Protein AF-A0A932Q2F0-F1 (afdb_monomer)

Secondary structure (DSSP, 8-state):
-GGGGGGGGGGGGSGGG--TT--TTTTS-HHHHHHHHHHHHHHHHHHHHHTT--HHHHHHHHHTTTT-B-HHHHHHHHHHHHHHHTT-----PPPTT-----TT-GGGTB-------SHHHHHHHHHHHHHHHHHT-S---HHHHHHHHHHHHHHHHHTTTTTTS---HHHHHHHHHHHHHHHHHHHS--PPPPPPGGGTTSS--PPPP----------------------------------

Sequence (243 aa):
YFHDIGKMKKSSYFIENQPIGEDRHGALSPSMSALIIASHVKDGMDLAKEHKLPQRIIDIIPQHQGTKLISYFYNKAKEQHRRCVEGEASAALPTEGATRVPMTDERHFRYPGPKPQTREAGIILLADTTEAATRALKDRSPARLEEVVRNMINKNFIDGQLDECELTLKDLHTIANSFVRILMGIYHQRIEYPPDESEKNRKSEPEGNGDKYLQSKPIGQGSLHEPSKEPPTNIRRLGPHRP

Mean predicted aligned error: 14.13 Å

Foldseek 3Di:
DLLQVLCVVVVCLDPVRHDPPDHPCPPDQLLVSLVVVLCSLVSSLVVCVVVPPPVVSSQLNQALQAFDFLVVSLVVLVVVVVCVVVVVDPPDDDPPPPPPDRSNDRVSGTRPDHFDQEPVSLLSSLLVQLCVQQVPDPDNPLVVSLVSSLVSLVVCVVVVSCVNYPQDPVNSVVSSVVSSVVSCVVPQDDDDDPPDCVVVPPDDDDDDDDDDDDDDDDDDDDDDDDDDDDDDDDDDDDDDDDD

pLDDT: mean 79.04, std 24.03, range [28.05, 98.69]

Radius of gyration: 32.71 Å; Cα contacts (8 Å, |Δi|>4): 213; chains: 1; bounding box: 79×75×92 Å

Solvent-accessible surface area (backbone atoms only — not comparable to full-atom values): 15052 Å² total; per-residue (Å²): 127,70,51,62,51,12,41,68,85,53,41,65,74,39,77,96,62,38,60,94,90,63,64,73,56,74,90,44,56,36,58,60,42,34,47,58,62,51,41,24,34,58,48,17,38,52,52,32,55,75,71,63,53,58,65,79,59,45,60,30,19,35,14,41,61,9,55,46,67,47,55,69,35,45,50,53,26,43,51,53,51,50,36,50,76,72,64,78,42,93,66,81,72,78,63,90,86,64,76,89,70,67,76,70,52,59,81,63,26,32,38,90,32,57,46,7,72,35,52,66,27,38,51,46,27,50,46,54,56,33,47,61,57,58,68,73,46,87,73,74,51,71,69,54,41,43,53,49,40,50,50,43,50,49,50,42,54,74,72,50,44,46,78,60,23,84,64,47,76,69,48,55,53,53,48,40,58,49,49,39,55,50,51,46,53,71,77,68,62,76,84,79,76,78,80,68,72,80,65,73,83,74,81,86,81,84,88,79,89,81,82,86,87,88,87,91,85,85,89,82,88,87,81,90,84,86,83,90,80,88,88,81,89,87,87,83,88,89,74,89,87,80,134

Structure (mmCIF, N/CA/C/O backbone):
data_AF-A0A932Q2F0-F1
#
_entry.id   AF-A0A932Q2F0-F1
#
loop_
_atom_site.group_PDB
_atom_site.id
_atom_site.type_symbol
_atom_site.label_atom_id
_atom_site.label_alt_id
_atom_site.label_comp_id
_atom_site.label_asym_id
_atom_site.label_entity_id
_atom_site.label_seq_id
_atom_site.pdbx_PDB_ins_code
_atom_site.Cartn_x
_atom_site.Cartn_y
_atom_site.Cartn_z
_atom_site.occupancy
_atom_site.B_iso_or_equiv
_atom_site.auth_seq_id
_atom_site.auth_comp_id
_atom_site.auth_asym_id
_atom_site.auth_atom_id
_atom_site.pdbx_PDB_model_num
ATOM 1 N N . TYR A 1 1 ? -4.078 -8.682 7.782 1.00 84.44 1 TYR A N 1
ATOM 2 C CA . TYR A 1 1 ? -4.124 -10.158 7.673 1.00 84.44 1 TYR A CA 1
ATOM 3 C C . TYR A 1 1 ? -4.297 -10.566 6.218 1.00 84.44 1 TYR A C 1
ATOM 5 O O . TYR A 1 1 ? -3.289 -10.760 5.564 1.00 84.44 1 TYR A O 1
ATOM 13 N N . PHE A 1 2 ? -5.521 -10.650 5.684 1.00 96.56 2 PHE A N 1
ATOM 14 C CA . PHE A 1 2 ? -5.758 -11.225 4.349 1.00 96.56 2 PHE A CA 1
ATOM 15 C C . PHE A 1 2 ? -5.523 -10.287 3.155 1.00 96.56 2 PHE A C 1
ATOM 17 O O . PHE A 1 2 ? -5.581 -10.756 2.025 1.00 96.56 2 PHE A O 1
ATOM 24 N N . HIS A 1 3 ? -5.254 -8.995 3.376 1.00 97.12 3 HIS A N 1
ATOM 25 C CA . HIS A 1 3 ? -5.076 -8.012 2.297 1.00 97.12 3 HIS A CA 1
ATOM 26 C C . HIS A 1 3 ? -3.970 -8.413 1.307 1.00 97.12 3 HIS A C 1
ATOM 28 O O . HIS A 1 3 ? -4.142 -8.280 0.100 1.00 97.12 3 HIS A O 1
ATOM 34 N N . ASP A 1 4 ? -2.903 -9.012 1.834 1.00 97.19 4 ASP A N 1
ATOM 35 C CA . ASP A 1 4 ? -1.705 -9.439 1.110 1.00 97.19 4 ASP A CA 1
ATOM 36 C C . ASP A 1 4 ? -1.709 -10.917 0.666 1.00 97.19 4 ASP A C 1
ATOM 38 O O . ASP A 1 4 ? -0.717 -11.389 0.110 1.00 97.19 4 ASP A O 1
ATOM 42 N N . ILE A 1 5 ? -2.789 -11.684 0.892 1.00 97.56 5 ILE A N 1
ATOM 43 C CA . ILE A 1 5 ? -2.776 -13.160 0.745 1.00 97.56 5 ILE A CA 1
ATOM 44 C C . ILE A 1 5 ? -2.304 -13.641 -0.642 1.00 97.56 5 ILE A C 1
ATOM 46 O O . ILE A 1 5 ? -1.630 -14.663 -0.753 1.00 97.56 5 ILE A O 1
ATOM 50 N N . GLY A 1 6 ? -2.568 -12.876 -1.705 1.00 97.38 6 GLY A N 1
ATOM 51 C CA . GLY A 1 6 ? -2.128 -13.216 -3.061 1.00 97.38 6 GLY A CA 1
ATOM 52 C C . GLY A 1 6 ? -0.614 -13.247 -3.267 1.00 97.38 6 GLY A C 1
ATOM 53 O O . GLY A 1 6 ? -0.151 -13.934 -4.180 1.00 97.38 6 GLY A O 1
ATOM 54 N N . LYS A 1 7 ? 0.173 -12.590 -2.399 1.00 97.06 7 LYS A N 1
ATOM 55 C CA . LYS A 1 7 ? 1.644 -12.663 -2.423 1.00 97.06 7 LYS A CA 1
ATOM 56 C C . LYS A 1 7 ? 2.142 -14.106 -2.295 1.00 97.06 7 LYS A C 1
ATOM 58 O O . LYS A 1 7 ? 3.173 -14.440 -2.873 1.00 97.06 7 LYS A O 1
ATOM 63 N N . MET A 1 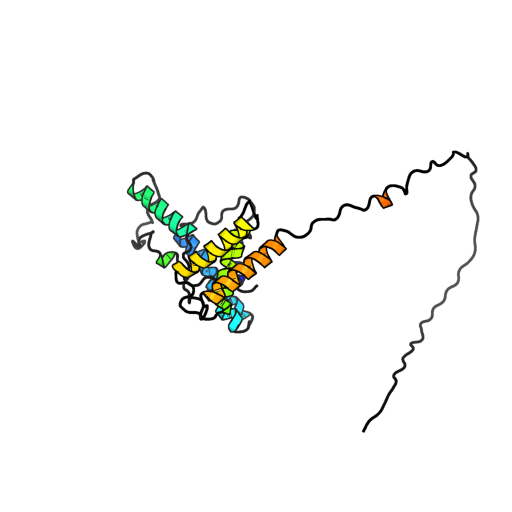8 ? 1.381 -14.987 -1.633 1.00 95.38 8 MET A N 1
ATOM 64 C CA . MET A 1 8 ? 1.720 -16.405 -1.458 1.00 95.38 8 MET A CA 1
ATOM 65 C C . MET A 1 8 ? 1.986 -17.142 -2.780 1.00 95.38 8 MET A C 1
ATOM 67 O O . MET A 1 8 ? 2.874 -17.989 -2.816 1.00 95.38 8 MET A O 1
ATOM 71 N N . LYS A 1 9 ? 1.291 -16.808 -3.882 1.00 94.44 9 LYS A N 1
ATOM 72 C CA . LYS A 1 9 ? 1.500 -17.489 -5.179 1.00 94.44 9 LYS A CA 1
ATOM 73 C C . LYS A 1 9 ? 2.866 -17.196 -5.817 1.00 94.44 9 LYS A C 1
ATOM 75 O O . LYS A 1 9 ? 3.281 -17.923 -6.714 1.00 94.44 9 LYS A O 1
ATOM 80 N N . LYS A 1 10 ? 3.534 -16.108 -5.413 1.00 93.94 10 LYS A N 1
ATOM 81 C CA . LYS A 1 10 ? 4.792 -15.611 -6.000 1.00 93.94 10 LYS A CA 1
ATOM 82 C C . LYS A 1 10 ? 5.723 -15.038 -4.921 1.00 93.94 10 LYS A C 1
ATOM 84 O O . LYS A 1 10 ? 6.361 -14.013 -5.144 1.00 93.94 10 LYS A O 1
ATOM 89 N N . SER A 1 11 ? 5.773 -15.671 -3.745 1.00 94.69 11 SER A N 1
ATOM 90 C CA . SER A 1 11 ? 6.365 -15.111 -2.515 1.00 94.69 11 SER A CA 1
ATOM 91 C C . SER A 1 11 ? 7.768 -14.524 -2.703 1.00 94.69 11 SER A C 1
ATOM 93 O O . SER A 1 11 ? 8.018 -13.408 -2.255 1.00 94.69 11 SER A O 1
ATOM 95 N N . SER A 1 12 ? 8.642 -15.206 -3.451 1.00 93.12 12 SER A N 1
ATOM 96 C CA . SER A 1 12 ? 10.019 -14.780 -3.749 1.00 93.12 12 SER A CA 1
ATOM 97 C C . SER A 1 12 ? 10.150 -13.463 -4.531 1.00 93.12 12 SER A C 1
ATOM 99 O O . SER A 1 12 ? 11.262 -12.971 -4.692 1.00 93.12 12 SER A O 1
ATOM 101 N N . TYR A 1 13 ? 9.065 -12.889 -5.058 1.00 94.06 13 TYR A N 1
ATOM 102 C CA . TYR A 1 13 ? 9.070 -11.566 -5.703 1.00 94.06 13 TYR A CA 1
ATOM 103 C C . TYR A 1 13 ? 8.790 -10.409 -4.730 1.00 94.06 13 TYR A C 1
ATOM 105 O O . TYR A 1 13 ? 8.920 -9.250 -5.107 1.00 94.06 13 TYR A O 1
ATOM 113 N N . PHE A 1 14 ? 8.436 -10.697 -3.477 1.00 93.75 14 PHE A N 1
ATOM 114 C CA . PHE A 1 14 ? 8.139 -9.684 -2.466 1.00 93.75 14 PHE A CA 1
ATOM 115 C C . PHE A 1 14 ? 9.292 -9.604 -1.460 1.00 93.75 14 PHE A C 1
ATOM 117 O O . PHE A 1 14 ? 9.707 -10.622 -0.905 1.00 93.75 14 PHE A O 1
ATOM 124 N N . ILE A 1 15 ? 9.832 -8.397 -1.263 1.00 90.00 15 ILE A N 1
ATOM 125 C CA . ILE A 1 15 ? 11.096 -8.137 -0.549 1.00 90.00 15 ILE A CA 1
ATOM 126 C C . ILE A 1 15 ? 11.086 -8.640 0.901 1.00 90.00 15 ILE A C 1
ATOM 128 O O . ILE A 1 15 ? 12.105 -9.086 1.413 1.00 90.00 15 ILE A O 1
ATOM 132 N N . GLU A 1 16 ? 9.921 -8.646 1.546 1.00 87.69 16 GLU A N 1
ATOM 133 C CA . GLU A 1 16 ? 9.708 -9.178 2.892 1.00 87.69 16 GLU A CA 1
ATOM 134 C C . GLU A 1 16 ? 9.867 -10.708 3.003 1.00 87.69 16 GLU A C 1
ATOM 136 O O . GLU A 1 16 ? 9.962 -11.221 4.115 1.00 87.69 16 GLU A O 1
ATOM 141 N N . ASN A 1 17 ? 9.924 -11.426 1.874 1.00 89.50 17 ASN A N 1
ATOM 142 C CA . ASN A 1 17 ? 10.148 -12.875 1.799 1.00 89.50 17 ASN A CA 1
ATOM 143 C C . ASN A 1 17 ? 11.470 -13.249 1.095 1.00 89.50 17 ASN A C 1
ATOM 145 O O . ASN A 1 17 ? 11.740 -14.438 0.915 1.00 89.50 17 ASN A O 1
ATOM 149 N N . GLN A 1 18 ? 12.265 -12.276 0.635 1.00 86.75 18 GLN A N 1
ATOM 150 C CA . GLN A 1 18 ? 13.496 -12.540 -0.119 1.00 86.75 18 GLN A CA 1
ATOM 151 C C . GLN A 1 18 ? 14.686 -12.829 0.816 1.00 86.75 18 GLN A C 1
ATOM 153 O O . GLN A 1 18 ? 14.923 -12.071 1.761 1.00 86.75 18 GLN A O 1
ATOM 158 N N . PRO A 1 19 ? 15.480 -13.886 0.554 1.00 84.81 19 PRO A N 1
ATOM 159 C CA . PRO A 1 19 ? 16.790 -14.062 1.172 1.00 84.81 19 PRO A CA 1
ATOM 160 C C . PRO A 1 19 ? 17.714 -12.869 0.896 1.00 84.81 19 PRO A C 1
ATOM 162 O O . PRO A 1 19 ? 17.673 -12.257 -0.173 1.00 84.81 19 PRO A O 1
ATOM 165 N N . ILE A 1 20 ? 18.597 -12.560 1.849 1.00 81.81 20 ILE A N 1
ATOM 166 C CA . ILE A 1 20 ? 19.563 -11.461 1.714 1.00 81.81 20 ILE A CA 1
ATOM 167 C C . ILE A 1 20 ? 20.470 -11.727 0.501 1.00 81.81 20 ILE A C 1
ATOM 169 O O . ILE A 1 20 ? 21.260 -12.668 0.508 1.00 81.81 20 ILE A O 1
ATOM 173 N N . GLY A 1 21 ? 20.367 -10.869 -0.518 1.00 76.75 21 GLY A N 1
ATOM 174 C CA . GLY A 1 21 ? 21.160 -10.941 -1.750 1.00 76.75 21 GLY A CA 1
ATOM 175 C C . GLY A 1 21 ? 20.436 -11.518 -2.974 1.00 76.75 21 GLY A C 1
ATOM 176 O O . GLY A 1 21 ? 21.015 -11.501 -4.057 1.00 76.75 21 GLY A O 1
ATOM 177 N N . GLU A 1 22 ? 19.189 -11.987 -2.852 1.00 84.31 22 GLU A N 1
ATOM 178 C CA . GLU A 1 22 ? 18.393 -12.457 -3.997 1.00 84.31 22 GLU A CA 1
ATOM 179 C C . GLU A 1 22 ? 17.527 -11.325 -4.586 1.00 84.31 22 GLU A C 1
ATOM 181 O O . GLU A 1 22 ? 16.602 -10.848 -3.935 1.00 84.31 22 GLU A O 1
ATOM 186 N N . ASP A 1 23 ? 17.778 -10.921 -5.840 1.00 88.06 23 ASP A N 1
ATOM 187 C CA . ASP A 1 23 ? 16.928 -9.971 -6.581 1.00 88.06 23 ASP A CA 1
ATOM 188 C C . ASP A 1 23 ? 16.201 -10.659 -7.751 1.00 88.06 23 ASP A C 1
ATOM 190 O O . ASP A 1 23 ? 16.730 -10.810 -8.856 1.00 88.06 23 ASP A O 1
ATOM 194 N N . ARG A 1 24 ? 14.935 -11.033 -7.527 1.00 90.81 24 ARG A N 1
ATOM 195 C CA . ARG A 1 24 ? 14.053 -11.598 -8.568 1.00 90.81 24 ARG A CA 1
ATOM 196 C C . ARG A 1 24 ? 13.575 -10.588 -9.617 1.00 90.81 24 ARG A C 1
ATOM 198 O O . ARG A 1 24 ? 13.043 -11.000 -10.648 1.00 90.81 24 ARG A O 1
ATOM 205 N N . HIS A 1 25 ? 13.757 -9.292 -9.382 1.00 93.25 25 HIS A N 1
ATOM 206 C CA . HIS A 1 25 ? 13.376 -8.205 -10.285 1.00 93.25 25 HIS A CA 1
ATOM 207 C C . HIS A 1 25 ? 14.553 -7.639 -11.098 1.00 93.25 25 HIS A C 1
ATOM 209 O O . HIS A 1 25 ? 14.335 -6.862 -12.033 1.00 93.25 25 HIS A O 1
ATOM 215 N N . GLY A 1 26 ? 15.790 -8.040 -10.793 1.00 88.62 26 GLY A N 1
ATOM 216 C CA . GLY A 1 26 ? 17.001 -7.59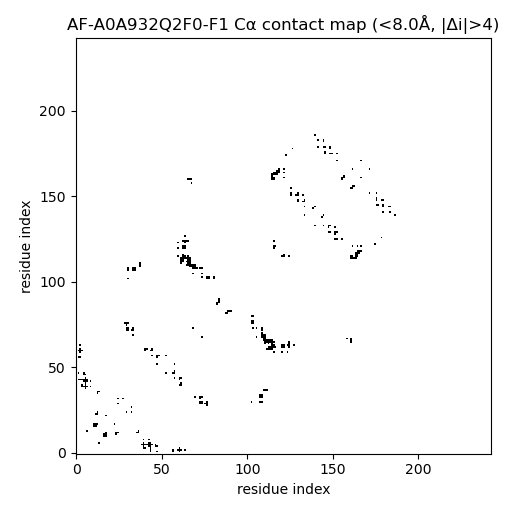4 -11.485 1.00 88.62 26 GLY A CA 1
ATOM 217 C C . GLY A 1 26 ? 17.008 -7.962 -12.969 1.00 88.62 26 GLY A C 1
ATOM 218 O O . GLY A 1 26 ? 17.300 -7.117 -13.812 1.00 88.62 26 GLY A O 1
ATOM 219 N N . ALA A 1 27 ? 16.592 -9.192 -13.290 1.00 86.81 27 ALA A N 1
ATOM 220 C CA . ALA A 1 27 ? 16.511 -9.720 -14.655 1.00 86.81 27 ALA A CA 1
ATOM 221 C C . ALA A 1 27 ? 15.212 -9.357 -15.411 1.00 86.81 27 ALA A C 1
ATOM 223 O O . ALA A 1 27 ? 15.015 -9.803 -16.541 1.00 86.81 27 ALA A O 1
ATOM 224 N N . LEU A 1 28 ? 14.304 -8.582 -14.807 1.00 90.62 28 LEU A N 1
ATOM 225 C CA . LEU A 1 28 ? 13.006 -8.239 -15.395 1.00 90.62 28 LEU A CA 1
ATOM 226 C C . LEU A 1 28 ? 12.943 -6.781 -15.854 1.00 90.62 28 LEU A C 1
ATOM 228 O O . LEU A 1 28 ? 13.498 -5.876 -15.224 1.00 90.62 28 LEU A O 1
ATOM 232 N N . SER A 1 29 ? 12.159 -6.529 -16.908 1.00 91.06 29 SER A N 1
ATOM 233 C CA . SER A 1 29 ? 11.763 -5.159 -17.237 1.00 91.06 29 SER A CA 1
ATOM 234 C C . SER A 1 29 ? 10.929 -4.558 -16.092 1.00 91.06 29 SER A C 1
ATOM 236 O O . SER A 1 29 ? 10.254 -5.295 -15.354 1.00 91.06 29 SER A O 1
ATOM 238 N N . PRO A 1 30 ? 10.928 -3.226 -15.911 1.00 92.81 30 PRO A N 1
ATOM 239 C CA . PRO A 1 30 ? 10.164 -2.619 -14.830 1.00 92.81 30 PRO A CA 1
ATOM 240 C C . PRO A 1 30 ? 8.654 -2.822 -14.999 1.00 92.81 30 PRO A C 1
ATOM 242 O O . PRO A 1 30 ? 7.968 -3.038 -14.007 1.00 92.81 30 PRO A O 1
ATOM 245 N N . SER A 1 31 ? 8.137 -2.841 -16.232 1.00 91.44 31 SER A N 1
ATOM 246 C CA . SER A 1 31 ? 6.718 -3.115 -16.507 1.00 91.44 31 SER A CA 1
ATOM 247 C C . SER A 1 31 ? 6.326 -4.556 -16.155 1.00 91.44 31 SER A C 1
ATOM 249 O O . SER A 1 31 ? 5.289 -4.769 -15.535 1.00 91.44 31 SER A O 1
ATOM 251 N N . MET A 1 32 ? 7.173 -5.551 -16.461 1.00 92.69 32 MET A N 1
ATOM 252 C CA . MET A 1 32 ? 6.944 -6.941 -16.027 1.00 92.69 32 MET A CA 1
ATOM 253 C C . MET A 1 32 ? 7.016 -7.076 -14.504 1.00 92.69 32 MET A C 1
ATOM 255 O O . MET A 1 32 ? 6.235 -7.809 -13.902 1.00 92.69 32 MET A O 1
ATOM 259 N N . SER A 1 33 ? 7.918 -6.328 -13.870 1.00 95.38 33 SER A N 1
ATOM 260 C CA . SER A 1 33 ? 8.029 -6.269 -12.412 1.00 95.38 33 SER A CA 1
ATOM 261 C C . SER A 1 33 ? 6.784 -5.661 -11.765 1.00 95.38 33 SER A C 1
ATOM 263 O O . SER A 1 33 ? 6.225 -6.253 -10.845 1.00 95.38 33 SER A O 1
ATOM 265 N N . ALA A 1 34 ? 6.300 -4.532 -12.287 1.00 95.19 34 ALA A N 1
ATOM 266 C CA . ALA A 1 34 ? 5.067 -3.891 -11.846 1.00 95.19 34 ALA A CA 1
ATOM 267 C C . ALA A 1 34 ? 3.843 -4.798 -12.047 1.00 95.19 34 ALA A C 1
ATOM 269 O O . ALA A 1 34 ? 3.013 -4.885 -11.148 1.00 95.19 34 ALA A O 1
ATOM 270 N N . LEU A 1 35 ? 3.766 -5.543 -13.157 1.00 95.12 35 LEU A N 1
ATOM 271 C CA . LEU A 1 35 ? 2.708 -6.526 -13.406 1.00 95.12 35 LEU A CA 1
ATOM 272 C C . LEU A 1 35 ? 2.733 -7.689 -12.397 1.00 95.12 35 LEU A C 1
ATOM 274 O O . LEU A 1 35 ? 1.680 -8.092 -11.903 1.00 95.12 35 LEU A O 1
ATOM 278 N N . ILE A 1 36 ? 3.916 -8.212 -12.049 1.00 95.94 36 ILE A N 1
ATOM 279 C CA . ILE A 1 36 ? 4.054 -9.248 -11.012 1.00 95.94 36 ILE A CA 1
ATOM 280 C C . ILE A 1 36 ? 3.603 -8.710 -9.652 1.00 95.94 36 ILE A C 1
ATOM 282 O O . ILE A 1 36 ? 2.780 -9.355 -9.000 1.00 95.94 36 ILE A O 1
ATOM 286 N N . ILE A 1 37 ? 4.057 -7.517 -9.256 1.00 96.75 37 ILE A N 1
ATOM 287 C CA . ILE A 1 37 ? 3.623 -6.878 -8.008 1.00 96.75 37 ILE A CA 1
ATOM 288 C C . ILE A 1 37 ? 2.108 -6.638 -8.019 1.00 96.75 37 ILE A C 1
ATOM 290 O O . ILE A 1 37 ? 1.432 -7.064 -7.088 1.00 96.75 37 ILE A O 1
ATOM 294 N N . ALA A 1 38 ? 1.539 -6.055 -9.077 1.00 97.25 38 ALA A N 1
ATOM 295 C CA . ALA A 1 38 ? 0.098 -5.819 -9.203 1.00 97.25 38 ALA A CA 1
ATOM 296 C C . ALA A 1 38 ? -0.735 -7.114 -9.159 1.00 97.25 38 ALA A C 1
ATOM 298 O O . ALA A 1 38 ? -1.860 -7.111 -8.656 1.00 97.25 38 ALA A O 1
ATOM 299 N N . SER A 1 39 ? -0.185 -8.237 -9.637 1.00 97.31 39 SER A N 1
ATOM 300 C CA . SER A 1 39 ? -0.915 -9.507 -9.689 1.00 97.31 39 SER A CA 1
ATOM 301 C C . SER A 1 39 ? -1.313 -10.066 -8.317 1.00 97.31 39 SER A C 1
ATOM 303 O O . SER A 1 39 ? -2.299 -10.798 -8.264 1.00 97.31 39 SER A O 1
ATOM 305 N N . HIS A 1 40 ? -0.657 -9.667 -7.212 1.00 98.12 40 HIS A N 1
ATOM 306 C CA . HIS A 1 40 ? -1.042 -10.116 -5.863 1.00 98.12 40 HIS A CA 1
ATOM 307 C C . HIS A 1 40 ? -2.485 -9.736 -5.500 1.00 98.12 40 HIS A C 1
ATOM 309 O O . HIS A 1 40 ? -3.139 -10.475 -4.770 1.00 98.12 40 HIS A O 1
ATOM 315 N N . VAL A 1 41 ? -3.010 -8.625 -6.033 1.00 97.88 41 VAL A N 1
ATOM 316 C CA . VAL A 1 41 ? -4.402 -8.212 -5.802 1.00 97.88 41 VAL A CA 1
ATOM 317 C C . VAL A 1 41 ? -5.358 -9.255 -6.377 1.00 97.88 41 VAL A C 1
ATOM 319 O O . VAL A 1 41 ? -6.181 -9.812 -5.652 1.00 97.88 41 VAL A O 1
ATOM 322 N N . LYS A 1 42 ? -5.216 -9.582 -7.669 1.00 97.50 42 LYS A N 1
ATOM 323 C CA . LYS A 1 42 ? -6.057 -10.594 -8.320 1.00 97.50 42 LYS A CA 1
ATOM 324 C C . LYS A 1 42 ? -5.835 -11.972 -7.696 1.00 97.50 42 LYS A C 1
ATOM 326 O O . LYS A 1 42 ? -6.796 -12.641 -7.330 1.00 97.50 42 LYS A O 1
ATOM 331 N N . ASP A 1 43 ? -4.574 -12.367 -7.528 1.00 98.12 43 ASP A N 1
ATOM 332 C CA . ASP A 1 43 ? -4.215 -13.659 -6.951 1.00 98.12 43 ASP A CA 1
ATOM 333 C C . ASP A 1 43 ? -4.777 -13.834 -5.533 1.00 98.12 43 ASP A C 1
ATOM 335 O O . ASP A 1 43 ? -5.161 -14.947 -5.172 1.00 98.12 43 ASP A O 1
ATOM 339 N N . GLY A 1 44 ? -4.881 -12.746 -4.762 1.00 98.06 44 GLY A N 1
ATOM 340 C CA . GLY A 1 44 ? -5.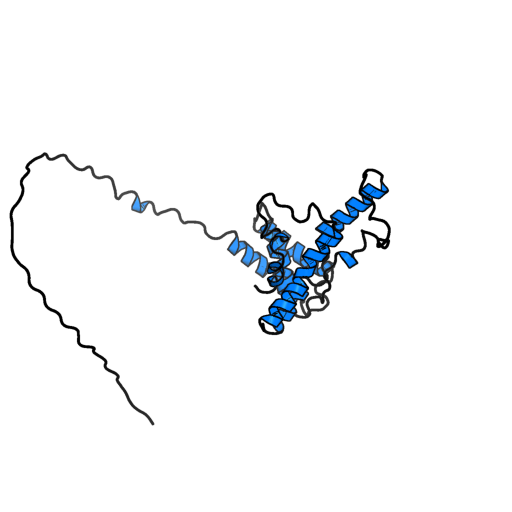477 -12.729 -3.431 1.00 98.06 44 GLY A CA 1
ATOM 341 C C . GLY A 1 44 ? -7.002 -12.763 -3.452 1.00 98.06 44 GLY A C 1
ATOM 342 O O . GLY A 1 44 ? -7.594 -13.513 -2.681 1.00 98.06 44 GLY A O 1
ATOM 343 N N . MET A 1 45 ? -7.648 -12.018 -4.356 1.00 98.06 45 MET A N 1
ATOM 344 C CA . MET A 1 45 ? -9.103 -12.079 -4.542 1.00 98.06 45 MET A CA 1
ATOM 345 C C . MET A 1 45 ? -9.566 -13.476 -4.965 1.00 98.06 45 MET A C 1
ATOM 347 O O . MET A 1 45 ? -10.612 -13.931 -4.506 1.00 98.06 45 MET A O 1
ATOM 351 N N . ASP A 1 46 ? -8.803 -14.151 -5.826 1.00 98.19 46 ASP A N 1
ATOM 352 C CA . ASP A 1 46 ? -9.118 -15.503 -6.289 1.00 98.19 46 ASP A CA 1
ATOM 353 C C . ASP A 1 46 ? -8.996 -16.517 -5.130 1.00 98.19 46 ASP A C 1
ATOM 355 O O . ASP A 1 46 ? -9.959 -17.232 -4.852 1.00 98.19 46 ASP A O 1
ATOM 359 N N . LEU A 1 47 ? -7.890 -16.494 -4.368 1.00 98.00 47 LEU A N 1
ATOM 360 C CA . LEU A 1 47 ? -7.707 -17.332 -3.166 1.00 98.00 47 LEU A CA 1
ATOM 361 C C . LEU A 1 47 ? -8.766 -17.061 -2.082 1.00 98.00 47 LEU A C 1
ATOM 363 O O . LEU A 1 47 ? -9.280 -17.984 -1.452 1.00 98.00 47 LEU A O 1
ATOM 367 N N . ALA A 1 48 ? -9.123 -15.794 -1.858 1.00 97.94 48 ALA A N 1
ATOM 368 C CA . ALA A 1 48 ? -10.116 -15.418 -0.855 1.00 97.94 48 ALA A CA 1
ATOM 369 C C . ALA A 1 48 ? -11.531 -15.908 -1.213 1.00 97.94 48 ALA A C 1
ATOM 371 O O . ALA A 1 48 ? -12.291 -16.276 -0.317 1.00 97.94 48 ALA A O 1
ATOM 372 N N . LYS A 1 49 ? -11.875 -15.967 -2.509 1.00 98.12 49 LYS A N 1
ATOM 373 C CA . LYS A 1 49 ? -13.123 -16.579 -3.000 1.00 98.12 49 LYS A CA 1
ATOM 374 C C . LYS A 1 49 ? -13.091 -18.102 -2.886 1.00 98.12 49 LYS A C 1
ATOM 376 O O . LYS A 1 49 ? -14.064 -18.687 -2.418 1.00 98.12 49 LYS A O 1
ATOM 381 N N . GLU A 1 50 ? -11.982 -18.734 -3.271 1.00 98.00 50 GLU A N 1
ATOM 382 C CA . GLU A 1 50 ? -11.776 -20.187 -3.182 1.00 98.00 50 GLU A CA 1
ATOM 383 C C . GLU A 1 50 ? -11.955 -20.693 -1.740 1.00 98.00 50 GLU A C 1
ATOM 385 O O . GLU A 1 50 ? -12.734 -21.615 -1.484 1.00 98.00 50 GLU A O 1
ATOM 390 N N . HIS A 1 51 ? -11.336 -20.007 -0.776 1.00 98.00 51 HIS A N 1
ATOM 391 C CA . HIS A 1 51 ? -11.477 -20.282 0.656 1.00 98.00 51 HIS A CA 1
ATOM 392 C C . HIS A 1 51 ? -12.736 -19.673 1.304 1.00 98.00 51 HIS A C 1
ATOM 394 O O . HIS A 1 51 ? -12.886 -19.740 2.524 1.00 98.00 51 HIS A O 1
ATOM 400 N N . LYS A 1 52 ? -13.664 -19.117 0.509 1.00 98.06 52 LYS A N 1
ATOM 401 C CA . LYS A 1 52 ? -14.978 -18.604 0.945 1.00 98.06 52 LYS A CA 1
ATOM 402 C C . LYS A 1 52 ? -14.897 -17.570 2.080 1.00 98.06 52 LYS A C 1
ATOM 404 O O . LYS A 1 52 ? -15.735 -17.566 2.984 1.00 98.06 52 LYS A O 1
ATOM 409 N N . LEU A 1 53 ? -13.892 -16.692 2.043 1.00 97.94 53 LEU A N 1
ATOM 410 C CA . LEU A 1 53 ? -13.780 -15.592 3.002 1.00 97.94 53 LEU A CA 1
ATOM 411 C C . LEU A 1 53 ? -14.984 -14.635 2.867 1.00 97.94 53 LEU A C 1
ATOM 413 O O . LEU A 1 53 ? -15.528 -14.487 1.771 1.00 97.94 53 LEU A O 1
ATOM 417 N N . PRO A 1 54 ? -15.415 -13.956 3.950 1.00 98.12 54 PRO A N 1
ATOM 418 C CA . PRO A 1 54 ? -16.534 -13.016 3.882 1.00 98.12 54 PRO A CA 1
ATOM 419 C C . PRO A 1 54 ? -16.287 -11.910 2.852 1.00 98.12 54 PRO A C 1
ATOM 421 O O . PRO A 1 54 ? -15.173 -11.395 2.767 1.00 98.12 54 PRO A O 1
ATOM 424 N N . GLN A 1 55 ? -17.330 -11.483 2.130 1.00 97.69 55 GLN A N 1
ATOM 425 C CA . GLN A 1 55 ? -17.205 -10.510 1.032 1.00 97.69 55 GLN A CA 1
ATOM 426 C C . GLN A 1 55 ? -16.441 -9.239 1.445 1.00 97.69 55 GLN A C 1
ATOM 428 O O . GLN A 1 55 ? -15.495 -8.861 0.767 1.00 97.69 55 GLN A O 1
ATOM 433 N N . ARG A 1 56 ? -16.718 -8.690 2.640 1.00 96.38 56 ARG A N 1
ATOM 434 C CA . ARG A 1 56 ? -16.000 -7.528 3.206 1.00 96.38 56 ARG A CA 1
ATOM 435 C C . ARG A 1 56 ? -14.474 -7.699 3.304 1.00 96.38 56 ARG A C 1
ATOM 437 O O . ARG A 1 56 ? -13.761 -6.705 3.337 1.00 96.38 56 ARG A O 1
ATOM 444 N N . ILE A 1 57 ? -13.967 -8.930 3.390 1.00 97.31 57 ILE A N 1
ATOM 445 C CA . ILE A 1 57 ? -12.528 -9.235 3.364 1.00 97.31 57 ILE A CA 1
ATOM 446 C C . ILE A 1 57 ? -12.019 -9.286 1.919 1.00 97.31 57 ILE A C 1
ATOM 448 O O . ILE A 1 57 ? -10.962 -8.728 1.637 1.00 97.31 57 ILE A O 1
ATOM 452 N N . ILE A 1 58 ? -12.781 -9.902 1.008 1.00 98.12 58 ILE A N 1
ATOM 453 C CA . ILE A 1 58 ? -12.481 -9.943 -0.434 1.00 98.12 58 ILE A CA 1
ATOM 454 C C . ILE A 1 58 ? -12.407 -8.516 -1.006 1.00 98.12 58 ILE A C 1
ATOM 456 O O . ILE A 1 58 ? -11.494 -8.217 -1.770 1.00 98.12 58 ILE A O 1
ATOM 460 N N . ASP A 1 59 ? -13.314 -7.628 -0.590 1.00 98.06 59 ASP A N 1
ATOM 461 C CA . ASP A 1 59 ? -13.401 -6.232 -1.040 1.00 98.06 59 ASP A CA 1
ATOM 462 C C . ASP A 1 59 ? -12.182 -5.387 -0.627 1.00 98.06 59 ASP A C 1
ATOM 464 O O . ASP A 1 59 ? -11.779 -4.481 -1.357 1.00 98.06 59 ASP A O 1
ATOM 468 N N . ILE A 1 60 ? -11.557 -5.695 0.517 1.00 98.38 60 ILE A N 1
ATOM 469 C CA . ILE A 1 60 ? -10.364 -4.990 1.017 1.00 98.38 60 ILE A CA 1
ATOM 470 C C . ILE A 1 60 ? -9.109 -5.345 0.200 1.00 98.38 60 ILE A C 1
ATOM 472 O O . ILE A 1 60 ? -8.200 -4.521 0.096 1.00 98.38 60 ILE A O 1
ATOM 476 N N . ILE A 1 61 ? -9.044 -6.532 -0.414 1.00 98.44 61 ILE A N 1
ATOM 477 C CA . ILE A 1 61 ? -7.859 -6.990 -1.162 1.00 98.44 61 ILE A CA 1
ATOM 478 C C . ILE A 1 61 ? -7.496 -6.054 -2.334 1.00 98.44 61 ILE A C 1
ATOM 480 O O . ILE A 1 61 ? -6.336 -5.657 -2.396 1.00 98.44 61 ILE A O 1
ATOM 484 N N . PRO A 1 62 ? -8.407 -5.612 -3.223 1.00 97.88 62 PRO A N 1
ATOM 485 C CA . PRO A 1 62 ? -8.073 -4.571 -4.199 1.00 97.88 62 PRO A CA 1
ATOM 486 C C . PRO A 1 62 ? -7.937 -3.179 -3.567 1.00 97.88 62 PRO A C 1
ATOM 488 O O . PRO A 1 62 ? -7.021 -2.425 -3.904 1.00 97.88 62 PRO A O 1
ATOM 491 N N . GLN A 1 63 ? -8.801 -2.845 -2.607 1.00 98.56 63 GLN A N 1
ATOM 492 C CA . GLN A 1 63 ? -8.892 -1.486 -2.070 1.00 98.56 63 GLN A CA 1
ATOM 493 C C . GLN A 1 63 ? -7.686 -1.065 -1.217 1.00 98.56 63 GLN A C 1
ATOM 495 O O . GLN A 1 63 ? -7.387 0.124 -1.159 1.00 98.56 63 GLN A O 1
ATOM 500 N N . HIS A 1 64 ? -6.952 -1.993 -0.586 1.00 98.31 64 HIS A N 1
ATOM 501 C CA . HIS A 1 64 ? -5.780 -1.629 0.224 1.00 98.31 64 HIS A CA 1
ATOM 502 C C . HIS A 1 64 ? -4.640 -1.021 -0.611 1.00 98.31 64 HIS A C 1
ATOM 504 O O . HIS A 1 64 ? -3.902 -0.155 -0.129 1.00 98.31 64 HIS A O 1
ATOM 510 N N . GLN A 1 65 ? -4.515 -1.422 -1.883 1.00 97.38 65 GLN A N 1
ATOM 511 C CA . GLN A 1 65 ? -3.614 -0.751 -2.814 1.00 97.38 65 GLN A CA 1
ATOM 512 C C . GLN A 1 65 ? -4.274 0.416 -3.546 1.00 97.38 65 GLN A C 1
ATOM 514 O O . GLN A 1 65 ? -3.595 1.420 -3.777 1.00 97.38 65 GLN A O 1
ATOM 519 N N . GLY A 1 66 ? -5.577 0.344 -3.819 1.00 97.56 66 GLY A N 1
ATOM 520 C CA . GLY A 1 66 ? -6.298 1.404 -4.516 1.00 97.56 66 GLY A CA 1
ATOM 521 C C . GLY A 1 66 ? -5.797 1.549 -5.953 1.00 97.56 66 GLY A C 1
ATOM 522 O O . GLY A 1 66 ? -5.581 0.558 -6.649 1.00 97.56 66 GLY A O 1
ATOM 523 N N . THR A 1 67 ? -5.560 2.786 -6.385 1.00 97.62 67 THR A N 1
ATOM 524 C C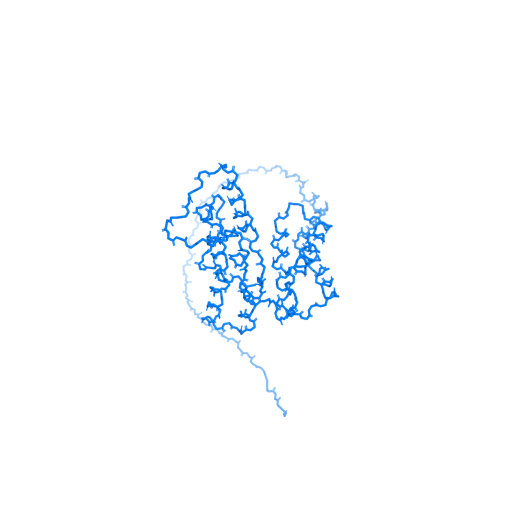A . THR A 1 67 ? -4.979 3.122 -7.701 1.00 97.62 67 THR A CA 1
ATOM 525 C C . THR A 1 67 ? -3.558 3.696 -7.590 1.00 97.62 67 THR A C 1
ATOM 527 O O . THR A 1 67 ? -3.081 4.405 -8.485 1.00 97.62 67 THR A O 1
ATOM 530 N N . LYS A 1 68 ? -2.867 3.396 -6.476 1.00 95.94 68 LYS A N 1
ATOM 531 C CA . LYS A 1 68 ? -1.505 3.875 -6.198 1.00 95.94 68 LYS A CA 1
ATOM 532 C C . LYS A 1 68 ? -0.531 3.507 -7.318 1.00 95.94 68 LYS A C 1
ATOM 534 O O . LYS A 1 68 ? -0.619 2.443 -7.930 1.00 95.94 68 LYS A O 1
ATOM 539 N N . LEU A 1 69 ? 0.456 4.373 -7.524 1.00 95.56 69 LEU A N 1
ATOM 540 C CA . LEU A 1 69 ? 1.573 4.149 -8.436 1.00 95.56 69 LEU A CA 1
ATOM 541 C C . LEU A 1 69 ? 2.651 3.256 -7.794 1.00 95.56 69 LEU A C 1
ATOM 543 O O . LEU A 1 69 ? 3.168 3.564 -6.718 1.00 95.56 69 LEU A O 1
ATOM 547 N N . ILE A 1 70 ? 3.050 2.190 -8.492 1.00 96.12 70 ILE A N 1
ATOM 548 C CA . ILE A 1 70 ? 4.180 1.299 -8.175 1.00 96.12 70 ILE A CA 1
ATOM 549 C C . ILE A 1 70 ? 5.485 2.043 -8.525 1.00 96.12 70 ILE A C 1
ATOM 551 O O . ILE A 1 70 ? 6.195 1.763 -9.496 1.00 96.12 70 ILE A O 1
ATOM 555 N N . SER A 1 71 ? 5.751 3.078 -7.729 1.00 93.88 71 SER A N 1
ATOM 556 C CA . SER A 1 71 ? 6.657 4.187 -8.040 1.00 93.88 71 SER A CA 1
ATOM 557 C C . SER A 1 71 ? 8.109 3.774 -8.270 1.00 93.88 71 SER A C 1
ATOM 559 O O . SER A 1 71 ? 8.767 4.362 -9.125 1.00 93.88 71 SER A O 1
ATOM 561 N N . TYR A 1 72 ? 8.605 2.740 -7.583 1.00 94.00 72 TYR A N 1
ATOM 562 C CA . TYR A 1 72 ? 9.960 2.221 -7.796 1.00 94.00 72 TYR A CA 1
ATOM 563 C C . TYR A 1 72 ? 10.171 1.744 -9.241 1.00 94.00 72 TYR A C 1
ATOM 565 O O . TYR A 1 72 ? 11.111 2.179 -9.907 1.00 94.00 72 TYR A O 1
ATOM 573 N N . PHE A 1 73 ? 9.271 0.904 -9.763 1.00 94.81 73 PHE A N 1
ATOM 574 C CA . PHE A 1 73 ? 9.398 0.376 -11.123 1.00 94.81 73 PHE A CA 1
ATOM 575 C C . PHE A 1 73 ? 9.061 1.423 -12.190 1.00 94.81 73 PHE A C 1
ATOM 577 O O . PHE A 1 73 ? 9.736 1.466 -13.215 1.00 94.81 73 PHE A O 1
ATOM 584 N N . TYR A 1 74 ? 8.118 2.331 -11.926 1.00 94.88 74 TYR A N 1
ATOM 585 C CA . TYR A 1 74 ? 7.872 3.488 -12.795 1.00 94.88 74 TYR A CA 1
ATOM 586 C C . TYR A 1 74 ? 9.110 4.391 -12.926 1.00 94.88 74 TYR A C 1
ATOM 588 O O . TYR A 1 74 ? 9.516 4.743 -14.033 1.00 94.88 74 TYR A O 1
ATOM 596 N N . ASN A 1 75 ? 9.774 4.709 -11.811 1.00 93.81 75 ASN A N 1
ATOM 597 C CA . ASN A 1 75 ? 11.000 5.507 -11.824 1.00 93.81 75 ASN A CA 1
ATOM 598 C C . ASN A 1 75 ? 12.164 4.752 -12.493 1.00 93.81 75 ASN A C 1
ATOM 600 O O . ASN A 1 75 ? 12.886 5.352 -13.287 1.00 93.81 75 ASN A O 1
ATOM 604 N N . LYS A 1 76 ? 12.298 3.432 -12.268 1.00 91.06 76 LYS A N 1
ATOM 605 C CA . LYS A 1 76 ? 13.263 2.570 -12.984 1.00 91.06 76 LYS A CA 1
ATOM 606 C C . LYS A 1 76 ? 13.021 2.599 -14.503 1.00 91.06 76 LYS A C 1
ATOM 608 O O . LYS A 1 76 ? 13.985 2.669 -15.259 1.00 91.06 76 LYS A O 1
ATOM 613 N N . ALA A 1 77 ? 11.763 2.613 -14.954 1.00 91.19 77 ALA A N 1
ATOM 614 C CA . ALA A 1 77 ? 11.410 2.725 -16.373 1.00 91.19 77 ALA A CA 1
ATOM 615 C C . ALA A 1 77 ? 11.716 4.111 -16.961 1.00 91.19 77 ALA A C 1
ATOM 617 O O . ALA A 1 77 ? 12.273 4.203 -18.054 1.00 91.19 77 ALA A O 1
ATOM 618 N N . LYS A 1 78 ? 11.406 5.191 -16.230 1.00 90.38 78 LYS A N 1
ATOM 619 C CA . LYS A 1 78 ? 11.739 6.567 -16.637 1.00 90.38 78 LYS A CA 1
ATOM 620 C C . LYS A 1 78 ? 13.242 6.778 -16.770 1.00 90.38 78 LYS A C 1
ATOM 622 O O . LYS A 1 78 ? 13.671 7.367 -17.755 1.00 90.38 78 LYS A O 1
ATOM 627 N N . GLU A 1 79 ? 14.028 6.255 -15.835 1.00 88.94 79 GLU A N 1
ATOM 628 C CA . GLU A 1 79 ? 15.489 6.349 -15.881 1.00 88.94 79 GLU A CA 1
ATOM 629 C C . GLU A 1 79 ? 16.092 5.506 -17.016 1.00 88.94 79 GLU A C 1
ATOM 631 O O . GLU A 1 79 ? 16.956 5.984 -17.749 1.00 88.94 79 GLU A O 1
ATOM 636 N N . GLN A 1 80 ? 15.589 4.286 -17.240 1.00 86.62 80 GLN A N 1
ATOM 637 C CA . GLN A 1 80 ? 15.977 3.485 -18.407 1.00 86.62 80 GLN A CA 1
ATOM 638 C C . GLN A 1 80 ? 15.654 4.210 -19.720 1.00 86.62 80 GLN A C 1
ATOM 640 O O . GLN A 1 80 ? 16.510 4.281 -20.600 1.00 86.62 80 GLN A O 1
ATOM 645 N N . HIS A 1 81 ? 14.462 4.801 -19.843 1.00 83.88 81 HIS A N 1
ATOM 646 C CA . HIS A 1 81 ? 14.075 5.570 -21.024 1.00 83.88 81 HIS A CA 1
ATOM 647 C C . HIS A 1 81 ? 14.963 6.809 -21.230 1.00 83.88 81 HIS A C 1
ATOM 649 O O . HIS A 1 81 ? 15.445 7.021 -22.342 1.00 83.88 81 HIS A O 1
ATOM 655 N N . ARG A 1 82 ? 15.245 7.572 -20.162 1.00 84.75 82 ARG A N 1
ATOM 656 C CA . ARG A 1 82 ? 16.139 8.743 -20.177 1.00 84.75 82 ARG A CA 1
ATOM 657 C C . ARG A 1 82 ? 17.512 8.387 -20.759 1.00 84.75 82 ARG A C 1
ATOM 659 O O . ARG A 1 82 ? 17.915 8.963 -21.766 1.00 84.75 82 ARG A O 1
ATOM 666 N N . ARG A 1 83 ? 18.165 7.359 -20.210 1.00 82.56 83 ARG A N 1
ATOM 667 C CA . ARG A 1 83 ? 19.498 6.910 -20.654 1.00 82.56 83 ARG A CA 1
ATOM 668 C C . ARG A 1 83 ? 19.523 6.321 -22.070 1.00 82.56 83 ARG A C 1
ATOM 670 O O . ARG A 1 83 ? 20.562 6.362 -22.721 1.00 82.56 83 ARG A O 1
ATOM 677 N N . CYS A 1 84 ? 18.396 5.810 -22.575 1.00 76.62 84 CYS A N 1
ATOM 678 C CA . CYS A 1 84 ? 18.268 5.418 -23.985 1.00 76.62 84 CYS A CA 1
ATOM 679 C C . CYS A 1 84 ? 18.188 6.636 -24.919 1.00 76.62 84 CYS A C 1
ATOM 681 O O . CYS A 1 84 ? 18.779 6.616 -25.994 1.00 76.62 84 CYS A O 1
ATOM 683 N N . VAL A 1 85 ? 17.466 7.691 -24.523 1.00 78.31 85 VAL A N 1
ATOM 684 C CA . VAL A 1 85 ? 17.330 8.937 -25.304 1.00 78.31 85 VAL A CA 1
ATOM 685 C C . VAL A 1 85 ? 18.639 9.735 -25.325 1.00 78.31 85 VAL A C 1
ATOM 687 O O . VAL A 1 85 ? 18.978 10.327 -26.343 1.00 78.31 85 VAL A O 1
ATOM 690 N N . GLU A 1 86 ? 19.399 9.707 -24.231 1.00 80.06 86 GLU A N 1
ATOM 691 C CA . GLU A 1 86 ? 20.708 10.365 -24.102 1.00 80.06 86 GLU A CA 1
ATOM 692 C C . GLU A 1 86 ? 21.871 9.569 -24.732 1.00 80.06 86 GLU A C 1
ATOM 694 O O . GLU A 1 86 ? 23.002 10.048 -24.761 1.00 80.06 86 GLU A O 1
ATOM 699 N N . GLY A 1 87 ? 21.620 8.358 -25.244 1.00 69.19 87 GLY A N 1
ATOM 700 C CA . GLY A 1 87 ? 22.635 7.515 -25.892 1.00 69.19 87 GLY A CA 1
ATOM 701 C C . GLY A 1 87 ? 23.607 6.800 -24.940 1.00 69.19 87 GLY A C 1
ATOM 702 O O . GLY A 1 87 ? 24.506 6.102 -25.404 1.00 69.19 87 GLY A O 1
ATOM 703 N N . GLU A 1 88 ? 23.423 6.909 -23.621 1.00 62.59 88 GLU A N 1
ATOM 704 C CA . GLU A 1 88 ? 24.297 6.301 -22.601 1.00 62.59 88 GLU A CA 1
ATOM 705 C C . GLU A 1 88 ? 24.152 4.775 -22.447 1.00 62.59 88 GLU A C 1
ATOM 707 O O . GLU A 1 88 ? 24.827 4.163 -21.611 1.00 62.59 88 GLU A O 1
ATOM 712 N N . ALA A 1 89 ? 23.212 4.153 -23.160 1.00 58.62 89 ALA A N 1
ATOM 713 C CA . ALA A 1 89 ? 22.841 2.763 -22.942 1.00 58.62 89 ALA A CA 1
ATOM 714 C C . ALA A 1 89 ? 22.716 1.977 -24.250 1.00 58.62 89 ALA A C 1
ATOM 716 O O . ALA A 1 89 ? 21.812 2.210 -25.049 1.00 58.62 89 ALA A O 1
ATOM 717 N N . SER A 1 90 ? 23.517 0.917 -24.375 1.00 49.56 90 SER A N 1
ATOM 718 C CA . SER A 1 90 ? 23.277 -0.219 -25.277 1.00 49.56 90 SER A CA 1
ATOM 719 C C . SER A 1 90 ? 22.121 -1.109 -24.784 1.00 49.56 90 SER A C 1
ATOM 721 O O . SER A 1 90 ? 22.172 -2.337 -24.867 1.00 49.56 90 SER A O 1
ATOM 723 N N . ALA A 1 91 ? 21.077 -0.495 -24.217 1.00 50.12 91 ALA A N 1
ATOM 724 C CA . ALA A 1 91 ? 19.899 -1.196 -23.738 1.00 50.12 91 ALA A CA 1
ATOM 725 C C . ALA A 1 91 ? 19.251 -1.932 -24.913 1.00 50.12 91 ALA A C 1
ATOM 727 O O . ALA A 1 91 ? 18.950 -1.323 -25.940 1.00 50.12 91 ALA A O 1
ATOM 728 N N . ALA A 1 92 ? 19.054 -3.242 -24.758 1.00 47.16 92 ALA A N 1
ATOM 729 C CA . ALA A 1 92 ? 18.468 -4.068 -25.801 1.00 47.16 92 ALA A CA 1
ATOM 730 C C . ALA A 1 92 ? 17.108 -3.490 -26.216 1.00 47.16 92 ALA A C 1
ATOM 732 O O . ALA A 1 92 ? 16.165 -3.459 -25.419 1.00 47.16 92 ALA A O 1
ATOM 733 N N . LEU A 1 93 ? 17.026 -3.026 -27.466 1.00 46.75 93 LEU A N 1
ATOM 734 C CA . LEU A 1 93 ? 15.764 -2.645 -28.089 1.00 46.75 93 LEU A CA 1
ATOM 735 C C . LEU A 1 93 ? 14.787 -3.822 -27.943 1.00 46.75 93 LEU A C 1
ATOM 737 O O . LEU A 1 93 ? 15.190 -4.965 -28.184 1.00 46.75 93 LEU A O 1
ATOM 741 N N . PRO A 1 94 ? 13.525 -3.582 -27.538 1.00 46.50 94 PRO A N 1
ATOM 742 C CA . PRO A 1 94 ? 12.543 -4.653 -27.471 1.00 46.50 94 PRO A CA 1
ATOM 743 C C . PRO A 1 94 ? 12.415 -5.283 -28.859 1.00 46.50 94 PRO A C 1
ATOM 745 O O . PRO A 1 94 ? 12.295 -4.570 -29.856 1.00 46.50 94 PRO A O 1
ATOM 748 N N . THR A 1 95 ? 12.497 -6.613 -28.907 1.00 41.84 95 THR A N 1
ATOM 749 C CA . THR A 1 95 ? 12.570 -7.391 -30.148 1.00 41.84 95 THR A CA 1
ATOM 750 C C . THR A 1 95 ? 11.420 -7.042 -31.096 1.00 41.84 95 THR A C 1
ATOM 752 O O . THR A 1 95 ? 10.304 -6.743 -30.656 1.00 41.84 95 THR A O 1
ATOM 755 N N . GLU A 1 96 ? 11.709 -7.052 -32.398 1.00 34.66 96 GLU A N 1
ATOM 756 C CA . GLU A 1 96 ? 10.788 -6.603 -33.443 1.00 34.66 96 GLU A CA 1
ATOM 757 C C . GLU A 1 96 ? 9.399 -7.253 -33.315 1.00 34.66 96 GLU A C 1
ATOM 759 O O . GLU A 1 96 ? 9.270 -8.456 -33.099 1.00 34.66 96 GLU A O 1
ATOM 764 N N . GLY A 1 97 ? 8.352 -6.430 -33.421 1.00 37.97 97 GLY A N 1
ATOM 765 C CA . GLY A 1 97 ? 6.956 -6.833 -33.207 1.00 37.97 97 GLY A CA 1
ATOM 766 C C . GLY A 1 97 ? 6.352 -6.377 -31.874 1.00 37.97 97 GLY A C 1
ATOM 767 O O . GLY A 1 97 ? 5.129 -6.325 -31.757 1.00 37.97 97 GLY A O 1
ATOM 768 N N . ALA A 1 98 ? 7.158 -5.965 -30.889 1.00 42.62 98 ALA A N 1
ATOM 769 C CA . ALA A 1 98 ? 6.635 -5.335 -29.676 1.00 42.62 98 ALA A CA 1
ATOM 770 C C . ALA A 1 98 ? 5.989 -3.966 -29.985 1.00 42.62 98 ALA A C 1
ATOM 772 O O . ALA A 1 98 ? 6.655 -3.036 -30.449 1.00 42.62 98 ALA A O 1
ATOM 773 N N . THR A 1 99 ? 4.690 -3.819 -29.696 1.00 35.38 99 THR A N 1
ATOM 774 C CA . THR A 1 99 ? 3.959 -2.547 -29.822 1.00 35.38 99 THR A CA 1
ATOM 775 C C . THR A 1 99 ? 4.695 -1.428 -29.083 1.00 35.38 99 THR A C 1
ATOM 777 O O . THR A 1 99 ? 5.055 -1.590 -27.918 1.00 35.38 99 THR A O 1
ATOM 780 N N . ARG A 1 100 ? 4.872 -0.267 -29.735 1.00 45.78 100 ARG A N 1
ATOM 781 C CA . ARG A 1 100 ? 5.566 0.921 -29.193 1.00 45.78 100 ARG A CA 1
ATOM 782 C C . ARG A 1 100 ? 4.751 1.654 -28.114 1.00 45.78 100 ARG A C 1
ATOM 784 O O . ARG A 1 100 ? 4.491 2.850 -28.221 1.00 45.78 100 ARG A O 1
ATOM 791 N N . VAL A 1 101 ? 4.350 0.933 -27.071 1.00 44.41 101 VAL A N 1
ATOM 792 C CA . VAL A 1 101 ? 3.813 1.505 -25.835 1.00 44.41 101 VAL A CA 1
ATOM 793 C C . VAL A 1 101 ? 4.938 2.313 -25.175 1.00 44.41 101 VAL A C 1
ATOM 795 O O . VAL A 1 101 ? 6.022 1.762 -24.964 1.00 44.41 101 VAL A O 1
ATOM 798 N N . PRO A 1 102 ? 4.746 3.607 -24.860 1.00 54.44 102 PRO A N 1
ATOM 799 C CA . PRO A 1 102 ? 5.775 4.382 -24.181 1.00 54.44 102 PRO A CA 1
ATOM 800 C C . PRO A 1 102 ? 6.055 3.775 -22.800 1.00 54.44 102 PRO A C 1
ATOM 802 O O . PRO A 1 102 ? 5.148 3.628 -21.982 1.00 54.44 102 PRO A O 1
ATOM 805 N N . MET A 1 103 ? 7.327 3.459 -22.526 1.00 59.84 103 MET A N 1
ATOM 806 C CA . MET A 1 103 ? 7.795 2.841 -21.267 1.00 59.84 103 MET A CA 1
ATOM 807 C C . MET A 1 103 ? 7.472 3.660 -20.001 1.00 59.84 103 MET A C 1
ATOM 809 O O . MET A 1 103 ? 7.684 3.190 -18.888 1.00 59.84 103 MET A O 1
ATOM 813 N N . THR A 1 104 ? 6.979 4.885 -20.169 1.00 65.38 104 THR A N 1
ATOM 814 C CA . THR A 1 104 ? 6.753 5.905 -19.143 1.00 65.38 104 THR A CA 1
ATOM 815 C C . THR A 1 104 ? 5.271 6.219 -18.894 1.00 65.38 104 THR A C 1
ATOM 817 O O . THR A 1 104 ? 4.968 7.166 -18.177 1.00 65.38 104 THR A O 1
ATOM 820 N N . ASP A 1 105 ? 4.334 5.443 -19.450 1.00 83.31 105 ASP A N 1
ATOM 821 C CA . ASP A 1 105 ? 2.895 5.590 -19.184 1.00 83.31 105 ASP A CA 1
ATOM 822 C C . ASP A 1 105 ? 2.500 4.966 -17.832 1.00 83.31 105 ASP A C 1
ATOM 824 O O . ASP A 1 105 ? 2.507 3.739 -17.680 1.00 83.31 105 ASP A O 1
ATOM 828 N N . GLU A 1 106 ? 2.112 5.813 -16.866 1.00 88.44 106 GLU A N 1
ATOM 829 C CA . GLU A 1 106 ? 1.707 5.428 -15.502 1.00 88.44 106 GLU A CA 1
ATOM 830 C C . GLU A 1 106 ? 0.618 4.356 -15.441 1.00 88.44 106 GLU A C 1
ATOM 832 O O . GLU A 1 106 ? 0.565 3.614 -14.460 1.00 88.44 106 GLU A O 1
ATOM 837 N N . ARG A 1 107 ? -0.222 4.215 -16.474 1.00 88.12 107 ARG A N 1
ATOM 838 C CA . ARG A 1 107 ? -1.296 3.207 -16.501 1.00 88.12 107 ARG A CA 1
ATOM 839 C C . ARG A 1 107 ? -0.765 1.772 -16.421 1.00 88.12 107 ARG A C 1
ATOM 841 O O . ARG A 1 107 ? -1.465 0.902 -15.920 1.00 88.12 107 ARG A O 1
ATOM 848 N N . HIS A 1 108 ? 0.482 1.533 -16.832 1.00 88.56 108 HIS A N 1
ATOM 849 C CA . HIS A 1 108 ? 1.157 0.230 -16.718 1.00 88.56 108 HIS A CA 1
ATOM 850 C C . HIS A 1 108 ? 1.835 0.007 -15.355 1.00 88.56 108 HIS A C 1
ATOM 852 O O . HIS A 1 108 ? 2.384 -1.065 -15.105 1.00 88.56 108 HIS A O 1
ATOM 858 N N . PHE A 1 109 ? 1.816 1.020 -14.485 1.00 95.56 109 PHE A N 1
ATOM 859 C CA . PHE A 1 109 ? 2.468 1.022 -13.177 1.00 95.56 109 PHE A CA 1
ATOM 860 C C . PHE A 1 109 ? 1.512 1.355 -12.027 1.00 95.56 109 PHE A C 1
ATOM 862 O O . PHE A 1 109 ? 1.954 1.368 -10.883 1.00 95.56 109 PHE A O 1
ATOM 869 N N . ARG A 1 110 ? 0.228 1.631 -12.277 1.00 95.25 110 ARG A N 1
ATOM 870 C CA . ARG A 1 110 ? -0.784 1.820 -11.227 1.00 95.25 110 ARG A CA 1
ATOM 871 C C . ARG A 1 110 ? -1.532 0.520 -10.945 1.00 95.25 110 ARG A C 1
ATOM 873 O O . ARG A 1 110 ? -1.749 -0.295 -11.839 1.00 95.25 110 ARG A O 1
ATOM 880 N N . TYR A 1 111 ? -1.930 0.329 -9.690 1.00 97.44 111 TYR A N 1
ATOM 881 C CA . TYR A 1 111 ? -2.853 -0.746 -9.326 1.00 97.44 111 TYR A CA 1
ATOM 882 C C . TYR A 1 111 ? -4.233 -0.521 -9.980 1.00 97.44 111 TYR A C 1
ATOM 884 O O . TYR A 1 111 ? -4.633 0.630 -10.171 1.00 97.44 111 TYR A O 1
ATOM 892 N N . PRO A 1 112 ? -4.980 -1.590 -10.322 1.00 95.12 112 PRO A N 1
ATOM 893 C CA . PRO A 1 112 ? -6.232 -1.482 -11.079 1.00 95.12 112 PRO A CA 1
ATOM 894 C C . PRO A 1 112 ? -7.419 -0.924 -10.275 1.00 95.12 112 PRO A C 1
ATOM 896 O O . PRO A 1 112 ? -8.478 -0.691 -10.853 1.00 95.12 112 PRO A O 1
ATOM 899 N N . GLY A 1 113 ? -7.273 -0.718 -8.963 1.00 96.50 113 GLY A N 1
ATOM 900 C CA . GLY A 1 113 ? -8.362 -0.286 -8.094 1.00 96.50 113 GLY A CA 1
ATOM 901 C C . GLY A 1 113 ? -9.421 -1.369 -7.819 1.00 96.50 113 GLY A C 1
ATOM 902 O O . GLY A 1 113 ? -9.152 -2.561 -8.002 1.00 96.50 113 GLY A O 1
ATOM 903 N N . PRO A 1 114 ? -10.625 -0.968 -7.359 1.00 98.19 114 PRO A N 1
ATOM 904 C CA . PRO A 1 114 ? -11.039 0.420 -7.100 1.00 98.19 114 PRO A CA 1
ATOM 905 C C . PRO A 1 114 ? -10.257 1.065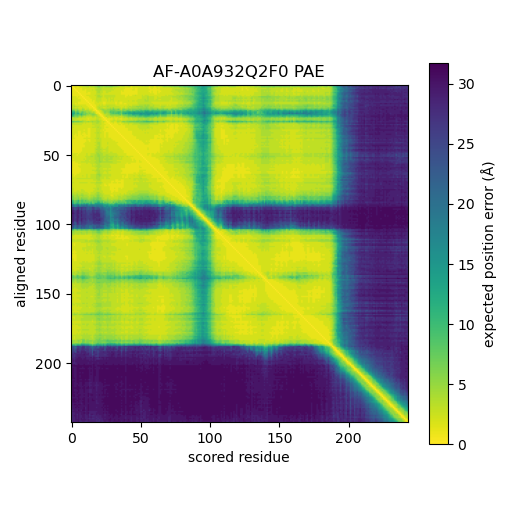 -5.943 1.00 98.19 114 PRO A C 1
ATOM 907 O O . PRO A 1 114 ? -9.546 0.376 -5.207 1.00 98.19 114 PRO A O 1
ATOM 910 N N . LYS A 1 115 ? -10.390 2.385 -5.759 1.00 98.62 115 LYS A N 1
ATOM 911 C CA . LYS A 1 115 ? -9.956 3.036 -4.511 1.00 98.62 115 LYS A CA 1
ATOM 912 C C . LYS A 1 115 ? -10.754 2.468 -3.320 1.00 98.62 115 LYS A C 1
ATOM 914 O O . LYS A 1 115 ? -11.807 1.863 -3.534 1.00 98.62 115 LYS A O 1
ATOM 919 N N . PRO A 1 116 ? -10.310 2.662 -2.066 1.00 98.69 116 PRO A N 1
ATOM 920 C CA . PRO A 1 116 ? -11.167 2.538 -0.891 1.00 98.69 116 PRO A CA 1
ATOM 921 C C . PRO A 1 116 ? -12.591 3.063 -1.113 1.00 98.69 116 PRO A C 1
ATOM 923 O O . PRO A 1 116 ? -12.772 4.235 -1.415 1.00 98.69 116 PRO A O 1
ATOM 926 N N . GLN A 1 117 ? -13.579 2.184 -0.938 1.00 98.44 117 GLN A N 1
ATOM 927 C CA . GLN A 1 117 ? -15.020 2.481 -0.995 1.00 98.44 117 GLN A CA 1
ATOM 928 C C . GLN A 1 117 ? -15.626 2.634 0.415 1.00 98.44 117 GLN A C 1
ATOM 930 O O . GLN A 1 117 ? -16.812 2.899 0.582 1.00 98.44 117 GLN A O 1
ATOM 935 N N . THR A 1 118 ? -14.831 2.374 1.460 1.00 98.44 118 THR A N 1
ATOM 936 C CA . THR A 1 118 ? -15.255 2.367 2.867 1.00 98.44 118 THR A CA 1
ATOM 937 C C . THR A 1 118 ? -14.189 2.991 3.757 1.00 98.44 118 THR A C 1
ATOM 939 O O . THR A 1 118 ? -12.999 3.009 3.424 1.00 98.44 118 THR A O 1
ATOM 942 N N . ARG A 1 119 ? -14.609 3.496 4.920 1.00 98.31 119 ARG A N 1
ATOM 943 C CA . ARG A 1 119 ? -13.717 4.132 5.905 1.00 98.31 119 ARG A CA 1
ATOM 944 C C . ARG A 1 119 ? -12.694 3.123 6.432 1.00 98.31 119 ARG A C 1
ATOM 946 O O . ARG A 1 119 ? -11.523 3.452 6.598 1.00 98.31 119 ARG A O 1
ATOM 953 N N . GLU A 1 120 ? -13.118 1.875 6.602 1.00 98.00 120 GLU A N 1
ATOM 954 C CA . GLU A 1 120 ? -12.294 0.726 6.965 1.00 98.00 120 GLU A CA 1
ATOM 955 C C . GLU A 1 120 ? -11.223 0.433 5.907 1.00 98.00 120 GLU A C 1
ATOM 957 O O . GLU A 1 120 ? -10.051 0.303 6.254 1.00 98.00 120 GLU A O 1
ATOM 962 N N . ALA A 1 121 ? -11.585 0.376 4.619 1.00 98.44 121 ALA A N 1
ATOM 963 C CA . ALA A 1 121 ? -10.615 0.160 3.545 1.00 98.44 121 ALA A CA 1
ATOM 964 C C . ALA A 1 121 ? -9.605 1.316 3.436 1.00 98.44 121 ALA A C 1
ATOM 966 O O . ALA A 1 121 ? -8.415 1.071 3.235 1.00 98.44 121 ALA A O 1
ATOM 967 N N . GLY A 1 122 ? -10.052 2.559 3.648 1.00 98.44 122 GLY A N 1
ATOM 968 C CA . GLY A 1 122 ? -9.176 3.731 3.704 1.00 98.44 122 GLY A CA 1
ATOM 969 C C . GLY A 1 122 ? -8.183 3.651 4.868 1.00 98.44 122 GLY A C 1
ATOM 970 O O . GLY A 1 122 ? -6.986 3.853 4.677 1.00 98.44 122 GLY A O 1
ATOM 971 N N . ILE A 1 123 ? -8.645 3.254 6.059 1.00 98.44 123 ILE A N 1
ATOM 972 C CA . ILE A 1 123 ? -7.781 3.009 7.226 1.00 98.44 123 ILE A CA 1
ATOM 973 C C . ILE A 1 123 ? -6.764 1.892 6.944 1.00 98.44 123 ILE A C 1
ATOM 975 O O . ILE A 1 123 ? -5.601 2.042 7.315 1.00 98.44 123 ILE A O 1
ATOM 979 N N . ILE A 1 124 ? -7.154 0.806 6.265 1.00 98.38 124 ILE A N 1
ATOM 980 C CA . ILE A 1 124 ? -6.232 -0.281 5.891 1.00 98.38 124 ILE A CA 1
ATOM 981 C C . ILE A 1 124 ? -5.172 0.203 4.884 1.00 98.38 124 ILE A C 1
ATOM 983 O O . ILE A 1 124 ? -3.989 -0.054 5.099 1.00 98.38 124 ILE A O 1
ATOM 987 N N . LEU A 1 125 ? -5.553 0.953 3.842 1.00 98.38 125 LEU A N 1
ATOM 988 C CA . LEU A 1 125 ? -4.620 1.543 2.865 1.00 98.38 125 LEU A CA 1
ATOM 989 C C . LEU A 1 125 ? -3.618 2.509 3.527 1.00 98.38 125 LEU A C 1
ATOM 991 O O . LEU A 1 125 ? -2.426 2.518 3.195 1.00 98.38 125 LEU A O 1
ATOM 995 N N . LEU A 1 126 ? -4.084 3.311 4.487 1.00 98.50 126 LEU A N 1
ATOM 996 C CA . LEU A 1 126 ? -3.231 4.213 5.261 1.00 98.50 126 LEU A CA 1
ATOM 997 C C . LEU A 1 126 ? -2.320 3.449 6.233 1.00 98.50 126 LEU A C 1
ATOM 999 O O . LEU A 1 126 ? -1.162 3.831 6.394 1.00 98.50 126 LEU A O 1
ATOM 1003 N N . ALA A 1 127 ? -2.805 2.374 6.859 1.00 97.75 127 ALA A N 1
ATOM 1004 C CA . ALA A 1 127 ? -2.020 1.546 7.773 1.00 97.75 127 ALA A CA 1
ATOM 1005 C C . ALA A 1 127 ? -0.889 0.807 7.041 1.00 97.75 127 ALA A C 1
ATOM 1007 O O . ALA A 1 127 ? 0.254 0.885 7.478 1.00 97.75 127 ALA A O 1
ATOM 1008 N N . ASP A 1 128 ? -1.193 0.162 5.910 1.00 96.00 128 ASP A N 1
ATOM 1009 C CA . ASP A 1 128 ? -0.239 -0.575 5.066 1.00 96.00 128 ASP A CA 1
ATOM 1010 C C . ASP A 1 128 ? 0.922 0.326 4.611 1.00 96.00 128 ASP A C 1
ATOM 1012 O O . ASP A 1 128 ? 2.094 0.056 4.882 1.00 96.00 128 ASP A O 1
ATOM 1016 N N . THR A 1 129 ? 0.592 1.484 4.025 1.00 94.94 129 THR A N 1
ATOM 1017 C CA . THR A 1 129 ? 1.599 2.452 3.557 1.00 94.94 129 THR A CA 1
ATOM 1018 C C . THR A 1 129 ? 2.412 3.084 4.694 1.00 94.94 129 THR A C 1
ATOM 1020 O O . THR A 1 129 ? 3.594 3.381 4.510 1.00 94.94 129 THR A O 1
ATOM 1023 N N . THR A 1 130 ? 1.822 3.259 5.880 1.00 96.44 130 THR A N 1
ATOM 1024 C CA . THR A 1 130 ? 2.510 3.801 7.064 1.00 96.44 130 THR A CA 1
ATOM 1025 C C . THR A 1 130 ? 3.427 2.772 7.729 1.00 96.44 130 THR A C 1
ATOM 1027 O O . THR A 1 130 ? 4.542 3.110 8.134 1.00 96.44 130 THR A O 1
ATOM 1030 N N . GLU A 1 131 ? 2.994 1.518 7.845 1.00 94.00 131 GLU A N 1
ATOM 1031 C CA . GLU A 1 131 ? 3.786 0.445 8.448 1.00 94.00 131 GLU A CA 1
ATOM 1032 C C . GLU A 1 131 ? 5.012 0.142 7.580 1.00 94.00 131 GLU A C 1
ATOM 1034 O O . GLU A 1 131 ? 6.134 0.224 8.081 1.00 94.00 131 GLU A O 1
ATOM 1039 N N . ALA A 1 132 ? 4.832 -0.035 6.267 1.00 91.69 132 ALA A N 1
ATOM 1040 C CA . ALA A 1 132 ? 5.938 -0.253 5.337 1.00 91.69 132 ALA A CA 1
ATOM 1041 C C . ALA A 1 132 ? 6.970 0.895 5.372 1.00 91.69 132 ALA A C 1
ATOM 1043 O O . ALA A 1 132 ? 8.181 0.653 5.403 1.00 91.69 132 ALA A O 1
ATOM 1044 N N . ALA A 1 133 ? 6.506 2.151 5.433 1.00 93.00 133 ALA A N 1
ATOM 1045 C CA . ALA A 1 133 ? 7.379 3.321 5.523 1.00 93.00 133 ALA A CA 1
ATOM 1046 C C . ALA A 1 133 ? 8.140 3.415 6.859 1.00 93.00 133 ALA A C 1
ATOM 1048 O O . ALA A 1 133 ? 9.305 3.813 6.868 1.00 93.00 133 ALA A O 1
ATOM 1049 N N . THR A 1 134 ? 7.512 3.056 7.985 1.00 93.19 134 THR A N 1
ATOM 1050 C CA . THR A 1 134 ? 8.130 3.155 9.323 1.00 93.19 134 THR A CA 1
ATOM 1051 C C . THR A 1 134 ? 9.005 1.953 9.679 1.00 93.19 134 THR A C 1
ATOM 1053 O O . THR A 1 134 ? 10.015 2.111 10.372 1.00 93.19 134 THR A O 1
ATOM 1056 N N . ARG A 1 135 ? 8.707 0.768 9.131 1.00 88.94 135 ARG A N 1
ATOM 1057 C CA . ARG A 1 135 ? 9.572 -0.418 9.194 1.00 88.94 135 ARG A CA 1
ATOM 1058 C C . ARG A 1 135 ? 10.956 -0.124 8.604 1.00 88.94 135 ARG A C 1
ATOM 1060 O O . ARG A 1 135 ? 11.963 -0.468 9.221 1.00 88.94 135 ARG A O 1
ATOM 1067 N N . ALA A 1 136 ? 11.007 0.584 7.473 1.00 86.88 136 ALA A N 1
ATOM 1068 C CA . ALA A 1 136 ? 12.234 0.951 6.756 1.00 86.88 136 ALA A CA 1
ATOM 1069 C C . ALA A 1 136 ? 13.080 2.072 7.410 1.00 86.88 136 ALA A C 1
ATOM 1071 O O . ALA A 1 136 ? 14.158 2.399 6.908 1.00 86.88 136 ALA A O 1
ATOM 1072 N N . LEU A 1 137 ? 12.624 2.684 8.508 1.00 88.44 137 LEU A N 1
ATOM 1073 C CA . LEU A 1 137 ? 13.360 3.758 9.179 1.00 88.44 137 LEU A CA 1
ATOM 1074 C C . LEU A 1 137 ? 14.572 3.251 9.978 1.00 88.44 137 LEU A C 1
ATOM 1076 O O . LEU A 1 137 ? 14.510 2.216 10.640 1.00 88.44 137 LEU A O 1
ATOM 1080 N N . LYS A 1 138 ? 15.655 4.041 9.967 1.00 86.62 138 LYS A N 1
ATOM 1081 C CA . LYS A 1 138 ? 16.827 3.852 10.842 1.00 86.62 138 LYS A CA 1
ATOM 1082 C C . LYS A 1 138 ? 16.594 4.471 12.222 1.00 86.62 138 LYS A C 1
ATOM 1084 O O . LYS A 1 138 ? 16.625 3.759 13.218 1.00 86.62 138 LYS A O 1
ATOM 1089 N N . ASP A 1 139 ? 16.318 5.776 12.264 1.00 85.12 139 ASP A N 1
ATOM 1090 C CA . ASP A 1 139 ? 15.797 6.443 13.460 1.00 85.12 139 ASP A CA 1
ATOM 1091 C C . ASP A 1 139 ? 14.275 6.275 13.532 1.00 85.12 139 ASP A C 1
ATOM 1093 O O . ASP A 1 139 ? 13.570 6.568 12.566 1.00 85.12 139 ASP A O 1
ATOM 1097 N N . ARG A 1 140 ? 13.779 5.828 14.688 1.00 87.12 140 ARG A N 1
ATOM 1098 C CA . ARG A 1 140 ? 12.348 5.670 14.984 1.00 87.12 140 ARG A CA 1
ATOM 1099 C C . ARG A 1 140 ? 11.876 6.595 16.109 1.00 87.12 140 ARG A C 1
ATOM 1101 O O . ARG A 1 140 ? 10.839 6.319 16.699 1.00 87.12 140 ARG A O 1
ATOM 1108 N N . SER A 1 141 ? 12.607 7.675 16.399 1.00 88.94 141 SER A N 1
ATOM 1109 C CA . SER A 1 141 ? 12.235 8.672 17.407 1.00 88.94 141 SER A CA 1
ATOM 1110 C C . SER A 1 141 ? 10.780 9.164 17.252 1.00 88.94 141 SER A C 1
ATOM 1112 O O . SER A 1 141 ? 10.264 9.218 16.130 1.00 88.94 141 SER A O 1
ATOM 1114 N N . PRO A 1 142 ? 10.091 9.563 18.343 1.00 89.81 142 PRO A N 1
ATOM 1115 C CA . PRO A 1 142 ? 8.675 9.944 18.289 1.00 89.81 142 PRO A CA 1
ATOM 1116 C C . PRO A 1 142 ? 8.356 11.034 17.257 1.00 89.81 142 PRO A C 1
ATOM 1118 O O . PRO A 1 142 ? 7.394 10.901 16.501 1.00 89.81 142 PRO A O 1
ATOM 1121 N N . ALA A 1 143 ? 9.205 12.064 17.162 1.00 91.69 143 ALA A N 1
ATOM 1122 C CA . ALA A 1 143 ? 9.062 13.132 16.174 1.00 91.69 143 ALA A CA 1
ATOM 1123 C C . ALA A 1 143 ? 9.214 12.613 14.732 1.00 91.69 143 ALA A C 1
ATOM 1125 O O . ALA A 1 143 ? 8.444 12.999 13.852 1.00 91.69 143 ALA A O 1
ATOM 1126 N N . ARG A 1 144 ? 10.160 11.693 14.486 1.00 93.25 144 ARG A N 1
ATOM 1127 C CA . ARG A 1 144 ? 10.373 11.104 13.158 1.00 93.25 144 ARG A CA 1
ATOM 1128 C C . ARG A 1 144 ? 9.240 10.159 12.754 1.00 93.25 144 ARG A C 1
ATOM 1130 O O . ARG A 1 144 ? 8.857 10.146 11.585 1.00 93.25 144 ARG A O 1
ATOM 1137 N N . LEU A 1 145 ? 8.668 9.411 13.702 1.00 93.62 145 LEU A N 1
ATOM 1138 C CA . LEU A 1 145 ? 7.453 8.624 13.466 1.00 93.62 145 LEU A CA 1
ATOM 1139 C C . LEU A 1 145 ? 6.268 9.531 13.119 1.00 93.62 145 LEU A C 1
ATOM 1141 O O . LEU A 1 145 ? 5.587 9.268 12.132 1.00 93.62 145 LEU A O 1
ATOM 1145 N N . GLU A 1 146 ? 6.040 10.611 13.870 1.00 95.00 146 GLU A N 1
ATOM 1146 C CA . GLU A 1 146 ? 4.952 11.554 13.589 1.00 95.00 146 GLU A CA 1
ATOM 1147 C C . GLU A 1 146 ? 5.077 12.210 12.209 1.00 95.00 146 GLU A C 1
ATOM 1149 O O . GLU A 1 146 ? 4.108 12.226 11.444 1.00 95.00 146 GLU A O 1
ATOM 1154 N N . GLU A 1 147 ? 6.272 12.686 11.858 1.00 96.31 147 GLU A N 1
ATOM 1155 C CA . GLU A 1 147 ? 6.563 13.253 10.541 1.00 96.31 147 GLU A CA 1
ATOM 1156 C C . GLU A 1 147 ? 6.247 12.251 9.417 1.00 96.31 147 GLU A C 1
ATOM 1158 O O . GLU A 1 147 ? 5.560 12.585 8.450 1.00 96.31 147 GLU A O 1
ATOM 1163 N N . VAL A 1 148 ? 6.697 10.998 9.548 1.00 96.62 148 VAL A N 1
ATOM 1164 C CA . VAL A 1 148 ? 6.510 9.958 8.524 1.00 96.62 148 VAL A CA 1
ATOM 1165 C C . VAL A 1 148 ? 5.048 9.521 8.413 1.00 96.62 148 VAL A C 1
ATOM 1167 O O . VAL A 1 148 ? 4.548 9.416 7.292 1.00 96.62 148 VAL A O 1
ATOM 1170 N N . VAL A 1 149 ? 4.335 9.341 9.531 1.00 97.56 149 VAL A N 1
ATOM 1171 C CA . VAL A 1 149 ? 2.894 9.021 9.547 1.00 97.56 149 VAL A CA 1
ATOM 1172 C C . VAL A 1 149 ? 2.091 10.120 8.846 1.00 97.56 149 VAL A C 1
ATOM 1174 O O . VAL A 1 149 ? 1.327 9.838 7.920 1.00 97.56 149 VAL A O 1
ATOM 1177 N N . ARG A 1 150 ? 2.297 11.389 9.232 1.00 97.56 150 ARG A N 1
ATOM 1178 C CA . ARG A 1 150 ? 1.614 12.538 8.613 1.00 97.56 150 ARG A CA 1
ATOM 1179 C C . ARG A 1 150 ? 1.946 12.648 7.122 1.00 97.56 150 ARG A C 1
ATOM 1181 O O . ARG A 1 150 ? 1.043 12.860 6.315 1.00 97.56 150 ARG A O 1
ATOM 1188 N N . ASN A 1 151 ? 3.206 12.429 6.740 1.00 97.69 151 ASN A N 1
ATOM 1189 C CA . ASN A 1 151 ? 3.638 12.445 5.343 1.00 97.69 151 ASN A CA 1
ATOM 1190 C C . ASN A 1 151 ? 3.025 11.312 4.503 1.00 97.69 151 ASN A C 1
ATOM 1192 O O . ASN A 1 151 ? 2.688 11.554 3.345 1.00 97.69 151 ASN A O 1
ATOM 1196 N N . MET A 1 152 ? 2.856 10.094 5.035 1.00 97.69 152 MET A N 1
ATOM 1197 C CA . MET A 1 152 ? 2.197 9.012 4.285 1.00 97.69 152 MET A CA 1
ATOM 1198 C C . MET A 1 152 ? 0.700 9.282 4.111 1.00 97.69 152 MET A C 1
ATOM 1200 O O . MET A 1 152 ? 0.178 9.119 3.008 1.00 97.69 152 MET A O 1
ATOM 1204 N N . ILE A 1 153 ? 0.014 9.766 5.150 1.00 98.19 153 ILE A N 1
ATOM 1205 C CA . ILE A 1 153 ? -1.409 10.127 5.056 1.00 98.19 153 ILE A CA 1
ATOM 1206 C C . ILE A 1 153 ? -1.614 11.260 4.039 1.00 98.19 153 ILE A C 1
ATOM 1208 O O . ILE A 1 153 ? -2.452 11.133 3.147 1.00 98.19 153 ILE A O 1
ATOM 1212 N N . ASN A 1 154 ? -0.791 12.313 4.090 1.00 97.75 154 ASN A N 1
ATOM 1213 C CA . ASN A 1 154 ? -0.874 13.431 3.147 1.00 97.75 154 ASN A CA 1
ATOM 1214 C C . ASN A 1 154 ? -0.574 13.012 1.693 1.00 97.75 154 ASN A C 1
ATOM 1216 O O . ASN A 1 154 ? -1.239 13.474 0.772 1.00 97.75 154 ASN A O 1
ATOM 1220 N N . LYS A 1 155 ? 0.372 12.089 1.460 1.00 97.25 155 LYS A N 1
ATOM 1221 C CA . LYS A 1 155 ? 0.643 11.549 0.112 1.00 97.25 155 LYS A CA 1
ATOM 1222 C C . LYS A 1 155 ? -0.553 10.798 -0.475 1.00 97.25 155 LYS A C 1
ATOM 1224 O O . LYS A 1 155 ? -0.881 11.017 -1.635 1.00 97.25 155 LYS A O 1
ATOM 1229 N N . ASN A 1 156 ? -1.206 9.942 0.313 1.00 97.56 156 ASN A N 1
ATOM 1230 C CA . ASN A 1 156 ? -2.399 9.216 -0.135 1.00 97.56 156 ASN A CA 1
ATOM 1231 C C . ASN A 1 156 ? -3.587 10.165 -0.382 1.00 97.56 156 ASN A C 1
ATOM 1233 O O . ASN A 1 156 ? -4.347 9.950 -1.321 1.00 97.56 156 ASN A O 1
ATOM 1237 N N . PHE A 1 157 ? -3.721 11.228 0.418 1.00 97.12 157 PHE A N 1
ATOM 1238 C CA . PHE A 1 157 ? -4.713 12.285 0.201 1.00 97.12 157 PHE A CA 1
ATOM 1239 C C . PHE A 1 157 ? -4.453 13.071 -1.100 1.00 97.12 157 PHE A C 1
ATOM 1241 O O . PHE A 1 157 ? -5.375 13.274 -1.880 1.00 97.12 157 PHE A O 1
ATOM 1248 N N . ILE A 1 158 ? -3.201 13.450 -1.385 1.00 97.31 158 ILE A N 1
ATOM 1249 C CA . ILE A 1 158 ? -2.833 14.219 -2.591 1.00 97.31 158 ILE A CA 1
ATOM 1250 C C . ILE A 1 158 ? -2.901 13.380 -3.887 1.00 97.31 158 ILE A C 1
ATOM 1252 O O . ILE A 1 158 ? -3.271 13.919 -4.925 1.00 97.31 158 ILE A O 1
ATOM 1256 N N . ASP A 1 159 ? -2.610 12.072 -3.850 1.00 95.69 159 ASP A N 1
ATOM 1257 C CA . ASP A 1 159 ? -2.845 11.138 -4.981 1.00 95.69 159 ASP A CA 1
ATOM 1258 C C . ASP A 1 159 ? -4.330 10.707 -5.090 1.00 95.69 159 ASP A C 1
ATOM 1260 O O . ASP A 1 159 ? -4.659 9.773 -5.819 1.00 95.69 159 ASP A O 1
ATOM 1264 N N . GLY A 1 160 ? -5.237 11.359 -4.347 1.00 97.69 160 GLY A N 1
ATOM 1265 C CA . GLY A 1 160 ? -6.685 11.138 -4.409 1.00 97.69 160 GLY A CA 1
ATOM 1266 C C . GLY A 1 160 ? -7.139 9.744 -3.968 1.00 97.69 160 GLY A C 1
ATOM 1267 O O . GLY A 1 160 ? -8.234 9.308 -4.311 1.00 97.69 160 GLY A O 1
ATOM 1268 N N . GLN A 1 161 ? -6.324 8.988 -3.224 1.00 98.38 161 GLN A N 1
ATOM 1269 C CA . GLN A 1 161 ? -6.634 7.592 -2.872 1.00 98.38 161 GLN A CA 1
ATOM 1270 C C . GLN A 1 161 ? -7.805 7.445 -1.891 1.00 98.38 161 GLN A C 1
ATOM 1272 O O . GLN A 1 161 ? -8.230 6.326 -1.623 1.00 98.38 161 GLN A O 1
ATOM 1277 N N . LEU A 1 162 ? -8.324 8.549 -1.349 1.00 98.38 162 LEU A N 1
ATOM 1278 C CA . LEU A 1 162 ? -9.399 8.556 -0.357 1.00 98.38 162 LEU A CA 1
ATOM 1279 C C . LEU A 1 162 ? -10.716 9.149 -0.891 1.00 98.38 162 LEU A C 1
ATOM 1281 O O . LEU A 1 162 ? -11.709 9.106 -0.173 1.00 98.38 162 LEU A O 1
ATOM 1285 N N . ASP A 1 163 ? -10.750 9.647 -2.134 1.00 98.25 163 ASP A N 1
ATOM 1286 C CA . ASP A 1 163 ? -11.894 10.385 -2.713 1.00 98.25 163 ASP A CA 1
ATOM 1287 C C . ASP A 1 163 ? -13.211 9.587 -2.746 1.00 98.25 163 ASP A C 1
ATOM 1289 O O . ASP A 1 163 ? -14.293 10.166 -2.798 1.00 98.25 163 ASP A O 1
ATOM 1293 N N . GLU A 1 164 ? -13.117 8.256 -2.749 1.00 98.44 164 GLU A N 1
ATOM 1294 C CA . GLU A 1 164 ? -14.246 7.323 -2.863 1.00 98.44 164 GLU A CA 1
ATOM 1295 C C . GLU A 1 164 ? -14.669 6.739 -1.493 1.00 98.44 164 GLU A C 1
ATOM 1297 O O . GLU A 1 164 ? -15.521 5.854 -1.432 1.00 98.44 164 GLU A O 1
ATOM 1302 N N . CYS A 1 165 ? -14.120 7.246 -0.375 1.00 97.44 165 CYS A N 1
ATOM 1303 C CA . CYS A 1 165 ? -14.486 6.827 0.983 1.00 97.44 165 CYS A CA 1
ATOM 1304 C C . CYS A 1 165 ? -14.783 8.007 1.925 1.00 97.44 165 CYS A C 1
ATOM 1306 O O . CYS A 1 165 ? -14.181 9.074 1.843 1.00 97.44 165 CYS A O 1
ATOM 1308 N N . GLU A 1 166 ? -15.676 7.798 2.896 1.00 96.88 166 GLU A N 1
ATOM 1309 C CA . GLU A 1 166 ? -16.146 8.837 3.829 1.00 96.88 166 GLU A CA 1
ATOM 1310 C C . GLU A 1 166 ? -15.152 9.150 4.978 1.00 96.88 166 GLU A C 1
ATOM 1312 O O . GLU A 1 166 ? -15.523 9.217 6.156 1.00 96.88 166 GLU A O 1
ATOM 1317 N N . LEU A 1 167 ? -13.859 9.303 4.671 1.00 98.06 167 LEU A N 1
ATOM 1318 C CA . LEU A 1 167 ? -12.842 9.737 5.635 1.00 98.06 167 LEU A CA 1
ATOM 1319 C C . LEU A 1 167 ? -12.698 11.262 5.628 1.00 98.06 167 LEU A C 1
ATOM 1321 O O . LEU A 1 167 ? -12.160 11.861 4.701 1.00 98.06 167 LEU A O 1
ATOM 1325 N N . THR A 1 168 ? -13.142 11.903 6.708 1.00 97.94 168 THR A N 1
ATOM 1326 C CA . THR A 1 168 ? -13.027 13.359 6.876 1.00 97.94 168 THR A CA 1
ATOM 1327 C C . THR A 1 168 ? -11.604 13.762 7.278 1.00 97.94 168 THR A C 1
ATOM 1329 O O . THR A 1 168 ? -10.870 12.979 7.879 1.00 97.94 168 THR A O 1
ATOM 1332 N N . LEU A 1 169 ? -11.217 15.029 7.077 1.00 97.38 169 LEU A N 1
ATOM 1333 C CA . LEU A 1 169 ? -9.931 15.553 7.581 1.00 97.38 169 LEU A CA 1
ATOM 1334 C C . LEU A 1 169 ? -9.765 15.375 9.109 1.00 97.38 169 LEU A C 1
ATOM 1336 O O . LEU A 1 169 ? -8.652 15.181 9.601 1.00 97.38 169 LEU A O 1
ATOM 1340 N N . LYS A 1 170 ? -10.876 15.379 9.863 1.00 98.25 170 LYS A N 1
ATOM 1341 C CA . LYS A 1 170 ? -10.908 15.079 11.305 1.00 98.25 170 LYS A CA 1
ATOM 1342 C C . LYS A 1 170 ? -10.584 13.609 11.592 1.00 98.25 170 LYS A C 1
ATOM 1344 O O . LYS A 1 170 ? -9.867 13.320 12.553 1.00 98.25 170 LYS A O 1
ATOM 1349 N N . ASP A 1 171 ? -11.075 12.693 10.760 1.00 98.44 171 ASP A N 1
ATOM 1350 C CA . ASP A 1 171 ? -10.702 11.279 10.827 1.00 98.44 171 ASP A CA 1
ATOM 1351 C C . ASP A 1 171 ? -9.222 11.102 10.495 1.00 98.44 171 ASP A C 1
ATOM 1353 O O . ASP A 1 171 ? -8.521 10.459 11.266 1.00 98.44 171 ASP A O 1
ATOM 1357 N N . LEU A 1 172 ? -8.705 11.738 9.434 1.00 98.25 172 LEU A N 1
ATOM 1358 C CA . LEU A 1 172 ? -7.283 11.647 9.067 1.00 98.25 172 LEU A CA 1
ATOM 1359 C C . LEU A 1 172 ? -6.354 12.104 10.201 1.00 98.25 172 LEU A C 1
ATOM 1361 O O . LEU A 1 172 ? -5.354 11.443 10.478 1.00 98.25 172 LEU A O 1
ATOM 1365 N N . HIS A 1 173 ? -6.702 13.182 10.912 1.00 97.69 173 HIS A N 1
ATOM 1366 C CA . HIS A 1 173 ? -5.942 13.614 12.087 1.00 97.69 173 HIS A CA 1
ATOM 1367 C C . HIS A 1 173 ? -6.037 12.606 13.249 1.00 97.69 173 HIS A C 1
ATOM 1369 O O . HIS A 1 173 ? -5.037 12.301 13.900 1.00 97.69 173 HIS A O 1
ATOM 1375 N N . THR A 1 174 ? -7.220 12.031 13.477 1.00 98.44 174 THR A N 1
ATOM 1376 C CA . THR A 1 174 ? -7.459 11.025 14.527 1.00 98.44 174 THR A CA 1
ATOM 1377 C C . THR A 1 174 ? -6.724 9.708 14.233 1.00 98.44 174 THR A C 1
ATOM 1379 O O . THR A 1 174 ? -6.153 9.099 15.142 1.00 98.44 174 THR A O 1
ATOM 1382 N N . ILE A 1 175 ? -6.682 9.298 12.963 1.00 98.44 175 ILE A N 1
ATOM 1383 C CA . ILE A 1 175 ? -5.922 8.158 12.435 1.00 98.44 175 ILE A CA 1
ATOM 1384 C C . ILE A 1 175 ? -4.423 8.408 12.617 1.00 98.44 175 ILE A C 1
ATOM 1386 O O . ILE A 1 175 ? -3.751 7.565 13.207 1.00 98.44 175 ILE A O 1
ATOM 1390 N N . ALA A 1 176 ? -3.910 9.578 12.213 1.00 97.88 176 ALA A N 1
ATOM 1391 C CA . ALA A 1 176 ? -2.501 9.942 12.382 1.00 97.88 176 ALA A CA 1
ATOM 1392 C C . ALA A 1 176 ? -2.053 9.834 13.849 1.00 97.88 176 ALA A C 1
ATOM 1394 O O . ALA A 1 176 ? -1.112 9.103 14.159 1.00 97.88 176 ALA A O 1
ATOM 1395 N N . ASN A 1 177 ? -2.777 10.483 14.767 1.00 97.19 177 ASN A N 1
ATOM 1396 C CA . ASN A 1 177 ? -2.465 10.456 16.199 1.00 97.19 177 ASN A CA 1
ATOM 1397 C C . ASN A 1 177 ? -2.534 9.024 16.774 1.00 97.19 177 ASN A C 1
ATOM 1399 O O . ASN A 1 177 ? -1.725 8.644 17.624 1.00 97.19 177 ASN A O 1
ATOM 1403 N N . SER A 1 178 ? -3.479 8.207 16.294 1.00 98.06 178 SER A N 1
ATOM 1404 C CA . SER A 1 178 ? -3.626 6.807 16.712 1.00 98.06 178 SER A CA 1
ATOM 1405 C C . SER A 1 178 ? -2.480 5.927 16.207 1.00 98.06 178 SER A C 1
ATOM 1407 O O . SER A 1 178 ? -1.942 5.138 16.983 1.00 98.06 178 SER A O 1
ATOM 1409 N N . PHE A 1 179 ? -2.073 6.082 14.943 1.00 97.56 179 PHE A N 1
ATOM 1410 C CA . PHE A 1 179 ? -0.939 5.368 14.355 1.00 97.56 179 PHE A CA 1
ATOM 1411 C C . PHE A 1 179 ? 0.366 5.727 15.067 1.00 97.56 179 PHE A C 1
ATOM 1413 O O . PHE A 1 179 ? 1.076 4.819 15.488 1.00 97.56 179 PHE A O 1
ATOM 1420 N N . VAL A 1 180 ? 0.650 7.018 15.292 1.00 95.06 180 VAL A N 1
ATOM 1421 C CA . VAL A 1 180 ? 1.843 7.462 16.042 1.00 95.06 180 VAL A CA 1
ATOM 1422 C C . VAL A 1 180 ? 1.894 6.808 17.421 1.00 95.06 180 VAL A C 1
ATOM 1424 O O . VAL A 1 180 ? 2.902 6.197 17.765 1.00 95.06 180 VAL A O 1
ATOM 1427 N N . ARG A 1 181 ? 0.793 6.839 18.185 1.00 94.31 181 ARG A N 1
ATOM 1428 C CA . ARG A 1 181 ? 0.722 6.215 19.517 1.00 94.31 181 ARG A CA 1
ATOM 1429 C C . ARG A 1 181 ? 0.974 4.701 19.482 1.00 94.31 181 ARG A C 1
ATOM 1431 O O . ARG A 1 181 ? 1.659 4.182 20.360 1.00 94.31 181 ARG A O 1
ATOM 1438 N N . ILE A 1 182 ? 0.430 3.994 18.489 1.00 94.25 182 ILE A N 1
ATOM 1439 C CA . ILE A 1 182 ? 0.618 2.541 18.329 1.00 94.25 182 ILE A CA 1
ATOM 1440 C C . ILE A 1 182 ? 2.070 2.223 17.945 1.00 94.25 182 ILE A C 1
ATOM 1442 O O . ILE A 1 182 ? 2.690 1.367 18.570 1.00 94.25 182 ILE A O 1
ATOM 1446 N N . LEU A 1 183 ? 2.640 2.944 16.977 1.00 92.69 183 LEU A N 1
ATOM 1447 C CA . LEU A 1 183 ? 4.018 2.758 16.512 1.00 92.69 183 LEU A CA 1
ATOM 1448 C C . LEU A 1 183 ? 5.039 3.117 17.601 1.00 92.69 183 LEU A C 1
ATOM 1450 O O . LEU A 1 183 ? 6.022 2.402 17.778 1.00 92.69 183 LEU A O 1
ATOM 1454 N N . MET A 1 184 ? 4.782 4.163 18.393 1.00 89.94 184 MET A N 1
ATOM 1455 C CA . MET A 1 184 ? 5.562 4.451 19.598 1.00 89.94 184 MET A CA 1
ATOM 1456 C C . MET A 1 184 ? 5.519 3.272 20.576 1.00 89.94 184 MET A C 1
ATOM 1458 O O . MET A 1 184 ? 6.574 2.849 21.037 1.00 89.94 184 MET A O 1
ATOM 1462 N N . GLY A 1 185 ? 4.340 2.697 20.842 1.00 89.38 185 GLY A N 1
ATOM 1463 C CA . GLY A 1 185 ? 4.199 1.516 21.700 1.00 89.38 185 GLY A CA 1
ATOM 1464 C C . GLY A 1 185 ? 4.961 0.286 21.190 1.00 89.38 185 GLY A C 1
ATOM 1465 O O . GLY A 1 185 ? 5.612 -0.387 21.982 1.00 89.38 185 GLY A O 1
ATOM 1466 N N . ILE A 1 186 ? 4.930 0.032 19.877 1.00 88.44 186 ILE A N 1
ATOM 1467 C CA . ILE A 1 186 ? 5.643 -1.083 19.226 1.00 88.44 186 ILE A CA 1
ATOM 1468 C C . ILE A 1 186 ? 7.167 -0.902 19.298 1.00 88.44 186 ILE A C 1
ATOM 1470 O O . ILE A 1 186 ? 7.881 -1.869 19.547 1.00 88.44 186 ILE A O 1
ATOM 1474 N N . TYR A 1 187 ? 7.674 0.317 19.086 1.00 83.56 187 TYR A N 1
ATOM 1475 C CA . TYR A 1 187 ? 9.116 0.576 18.983 1.00 83.56 187 TYR A CA 1
ATOM 1476 C C . TYR A 1 187 ? 9.785 1.086 20.281 1.00 83.56 187 TYR A C 1
ATOM 1478 O O . TYR A 1 187 ? 11.007 1.200 20.302 1.00 83.56 187 TYR A O 1
ATOM 1486 N N . HIS A 1 188 ? 9.031 1.392 21.350 1.00 75.94 188 HIS A N 1
ATOM 1487 C CA . HIS A 1 188 ? 9.556 2.010 22.588 1.00 75.94 188 HIS A CA 1
ATOM 1488 C C . HIS A 1 188 ? 9.006 1.399 23.899 1.00 75.94 188 HIS A C 1
ATOM 1490 O O . HIS A 1 188 ? 8.914 2.093 24.914 1.00 75.94 188 HIS A O 1
ATOM 1496 N N . GLN A 1 189 ? 8.633 0.114 23.920 1.00 57.69 189 GLN A N 1
ATOM 1497 C CA . GLN A 1 189 ? 8.364 -0.618 25.170 1.00 57.69 189 GLN A CA 1
ATOM 1498 C C . GLN A 1 189 ? 9.303 -1.829 25.307 1.00 57.69 189 GLN A C 1
ATOM 1500 O O . GLN A 1 189 ? 9.483 -2.562 24.343 1.00 57.69 189 GLN A O 1
ATOM 1505 N N . ARG A 1 190 ? 9.911 -2.114 26.468 1.00 55.06 190 ARG A N 1
ATOM 1506 C CA . ARG A 1 190 ? 9.873 -1.430 27.781 1.00 55.06 190 ARG A CA 1
ATOM 1507 C C . ARG A 1 190 ? 11.278 -0.993 28.205 1.00 55.06 190 ARG A C 1
ATOM 1509 O O . ARG A 1 190 ? 12.259 -1.595 27.789 1.00 55.06 190 ARG A O 1
ATOM 1516 N N . ILE A 1 191 ? 11.353 -0.012 29.103 1.00 51.59 191 ILE A N 1
ATOM 1517 C CA . ILE A 1 191 ? 12.532 0.168 29.958 1.00 51.59 191 ILE A CA 1
ATOM 1518 C C . ILE A 1 191 ? 12.507 -0.960 30.999 1.00 51.59 191 ILE A C 1
ATOM 1520 O O . ILE A 1 191 ? 11.496 -1.131 31.685 1.00 51.59 191 ILE A O 1
ATOM 1524 N N . GLU A 1 192 ? 13.589 -1.731 31.112 1.00 46.28 192 GLU A N 1
ATOM 1525 C CA . GLU A 1 192 ? 13.807 -2.581 32.284 1.00 46.28 192 GLU A CA 1
ATOM 1526 C C . GLU A 1 192 ? 14.100 -1.688 33.491 1.00 46.28 192 GLU A C 1
ATOM 1528 O O . GLU A 1 192 ? 14.962 -0.809 33.433 1.00 46.28 192 GLU A O 1
ATOM 1533 N N . TYR A 1 193 ? 13.386 -1.908 34.594 1.00 54.78 193 TYR A N 1
ATOM 1534 C CA . TYR A 1 193 ? 13.813 -1.348 35.871 1.00 54.78 193 TYR A CA 1
ATOM 1535 C C . TYR A 1 193 ? 15.134 -2.024 36.260 1.00 54.78 193 TYR A C 1
ATOM 1537 O O . TYR A 1 193 ? 15.217 -3.251 36.148 1.00 54.78 193 TYR A O 1
ATOM 1545 N N . PRO A 1 194 ? 16.161 -1.273 36.702 1.00 62.62 194 PRO A N 1
ATOM 1546 C CA . PRO A 1 194 ? 17.381 -1.890 37.203 1.00 62.62 194 PRO A CA 1
ATOM 1547 C C . PRO A 1 194 ? 17.032 -2.831 38.369 1.00 62.62 194 PRO A C 1
ATOM 1549 O O . PRO A 1 194 ? 16.128 -2.507 39.147 1.00 62.62 194 PRO A O 1
ATOM 1552 N N . PRO A 1 195 ? 17.709 -3.988 38.494 1.00 61.31 195 PRO A N 1
ATOM 1553 C CA . PRO A 1 195 ? 17.464 -4.904 39.599 1.00 61.31 195 PRO A CA 1
ATOM 1554 C C . PRO A 1 195 ? 17.728 -4.186 40.922 1.00 61.31 195 PRO A C 1
ATOM 1556 O O . PRO A 1 195 ? 18.715 -3.460 41.053 1.00 61.31 195 PRO A O 1
ATOM 1559 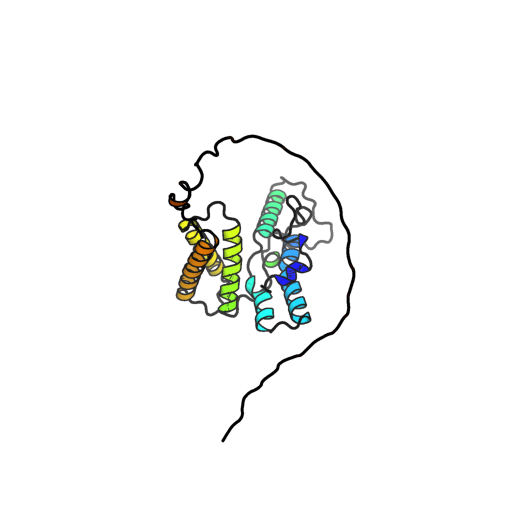N N . ASP A 1 196 ? 16.838 -4.385 41.891 1.00 60.50 196 ASP A N 1
ATOM 1560 C CA . ASP A 1 196 ? 16.963 -3.760 43.202 1.00 60.50 196 ASP A CA 1
ATOM 1561 C C . ASP A 1 196 ? 18.261 -4.230 43.884 1.00 60.50 196 ASP A C 1
ATOM 1563 O O . ASP A 1 196 ? 18.532 -5.430 43.992 1.00 60.50 196 ASP A O 1
ATOM 1567 N N . GLU A 1 197 ? 19.090 -3.285 44.338 1.00 58.34 197 GLU A N 1
ATOM 1568 C CA . GLU A 1 197 ? 20.418 -3.571 44.911 1.00 58.34 197 GLU A CA 1
ATOM 1569 C C . GLU A 1 197 ? 20.326 -4.417 46.201 1.00 58.34 197 GLU A C 1
ATOM 1571 O O . GLU A 1 197 ? 21.321 -4.994 46.647 1.00 58.34 197 GLU A O 1
ATOM 1576 N N . SER A 1 198 ? 19.120 -4.551 46.768 1.00 56.59 198 SER A N 1
ATOM 1577 C CA . SER A 1 198 ? 18.799 -5.400 47.918 1.00 56.59 198 SER A CA 1
ATOM 1578 C C . SER A 1 198 ? 19.144 -6.890 47.733 1.00 56.59 198 SER A C 1
ATOM 1580 O O . SER A 1 198 ? 19.442 -7.560 48.726 1.00 56.59 198 SER A O 1
ATOM 1582 N N . GLU A 1 199 ? 19.188 -7.416 46.501 1.00 53.72 199 GLU A N 1
ATOM 1583 C CA . GLU A 1 199 ? 19.548 -8.825 46.251 1.00 53.72 199 GLU A CA 1
ATOM 1584 C C . GLU A 1 199 ? 21.066 -9.099 46.263 1.00 53.72 199 GLU A C 1
ATOM 1586 O O . GLU A 1 199 ? 21.479 -10.229 46.540 1.00 53.72 199 GLU A O 1
ATOM 1591 N N . LYS A 1 200 ? 21.932 -8.098 46.029 1.00 46.56 200 LYS A N 1
ATOM 1592 C CA . LYS A 1 200 ? 23.392 -8.337 45.932 1.00 46.56 200 LYS A CA 1
ATOM 1593 C C . LYS A 1 200 ? 24.050 -8.719 47.261 1.00 46.56 200 LYS A C 1
ATOM 1595 O O . LYS A 1 200 ? 25.066 -9.407 47.256 1.00 46.56 200 LYS A O 1
ATOM 1600 N N . ASN A 1 201 ? 23.453 -8.352 48.395 1.00 45.88 201 ASN A N 1
ATOM 1601 C CA . ASN A 1 201 ? 23.983 -8.641 49.734 1.00 45.88 201 ASN A CA 1
ATOM 1602 C C . ASN A 1 201 ? 23.592 -10.030 50.290 1.00 45.88 201 ASN A C 1
ATOM 1604 O O . ASN A 1 201 ? 23.634 -10.244 51.501 1.00 45.88 201 ASN A O 1
ATOM 1608 N N . ARG A 1 202 ? 23.219 -10.999 49.438 1.00 50.59 202 ARG A N 1
ATOM 1609 C CA . ARG A 1 202 ? 22.887 -12.380 49.851 1.00 50.59 202 ARG A CA 1
ATOM 1610 C C . ARG A 1 202 ? 23.688 -13.472 49.126 1.00 50.59 202 ARG A C 1
ATOM 1612 O O . ARG A 1 202 ? 23.092 -14.442 48.658 1.00 50.59 202 ARG A O 1
ATOM 1619 N N . LYS A 1 203 ? 25.025 -13.344 49.052 1.00 50.66 203 LYS A N 1
ATOM 1620 C CA . LYS A 1 203 ? 25.969 -14.465 48.786 1.00 50.66 203 LYS A CA 1
ATOM 1621 C C . LYS A 1 203 ? 27.451 -14.088 48.990 1.00 50.66 203 LYS A C 1
ATOM 1623 O O . LYS A 1 203 ? 28.208 -13.983 48.030 1.00 50.66 203 LYS A O 1
ATOM 1628 N N . SER A 1 204 ? 27.882 -13.933 50.244 1.00 44.09 204 SER A N 1
ATOM 1629 C 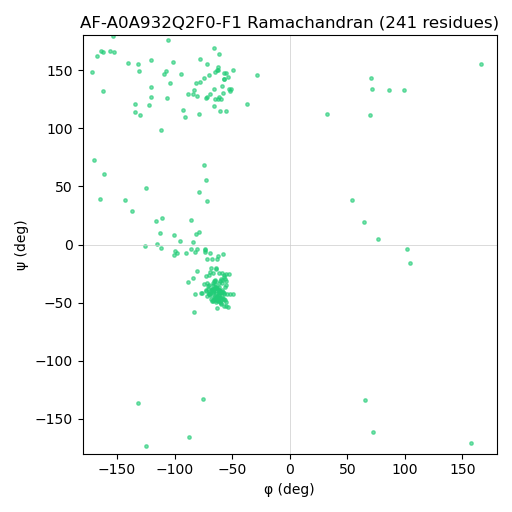CA . SER A 1 204 ? 29.316 -13.888 50.593 1.00 44.09 204 SER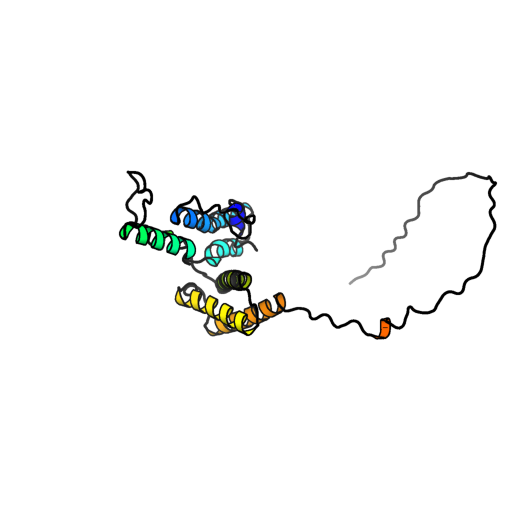 A CA 1
ATOM 1630 C C . SER A 1 204 ? 29.585 -14.161 52.084 1.00 44.09 204 SER A C 1
ATOM 1632 O O . SER A 1 204 ? 30.152 -13.319 52.777 1.00 44.09 204 SER A O 1
ATOM 1634 N N . GLU A 1 205 ? 29.200 -15.339 52.579 1.00 43.00 205 GLU A N 1
ATOM 1635 C CA . GLU A 1 205 ? 29.799 -15.910 53.797 1.00 43.00 205 GLU A CA 1
ATOM 1636 C C . GLU A 1 205 ? 30.768 -17.040 53.394 1.00 43.00 205 GLU A C 1
ATOM 1638 O O . GLU A 1 205 ? 30.456 -17.784 52.459 1.00 43.00 205 GLU A O 1
ATOM 1643 N N . PRO A 1 206 ? 31.956 -17.158 54.020 1.00 41.84 206 PRO A N 1
ATOM 1644 C CA . PRO A 1 206 ? 32.954 -18.158 53.647 1.00 41.84 206 PRO A CA 1
ATOM 1645 C C . PRO A 1 206 ? 32.743 -19.490 54.383 1.00 41.84 206 PRO A C 1
ATOM 1647 O O . PRO A 1 206 ? 32.680 -19.525 55.611 1.00 41.84 206 PRO A O 1
ATOM 1650 N N . GLU A 1 207 ? 32.720 -20.607 53.652 1.00 36.75 207 GLU A N 1
ATOM 1651 C CA . GLU A 1 207 ? 32.723 -21.941 54.267 1.00 36.75 207 GLU A CA 1
ATOM 1652 C C . GLU A 1 207 ? 34.097 -22.271 54.881 1.00 36.75 207 GLU A C 1
ATOM 1654 O O . GLU A 1 207 ? 35.138 -22.186 54.226 1.00 36.75 207 GLU A O 1
ATOM 1659 N N . GLY A 1 208 ? 34.098 -22.658 56.160 1.00 34.31 208 GLY A N 1
ATOM 1660 C CA . GLY A 1 208 ? 35.290 -23.097 56.889 1.00 34.31 208 GLY A CA 1
ATOM 1661 C C . GLY A 1 208 ? 35.644 -24.566 56.620 1.00 34.31 208 GLY A C 1
ATOM 1662 O O . GLY A 1 208 ? 34.774 -25.429 56.572 1.00 34.31 208 GLY A O 1
ATOM 1663 N N . ASN A 1 209 ? 36.939 -24.854 56.473 1.00 34.09 209 ASN A N 1
ATOM 1664 C CA . ASN A 1 209 ? 37.478 -26.189 56.175 1.00 34.09 209 ASN A CA 1
ATOM 1665 C C . ASN A 1 209 ? 37.353 -27.184 57.361 1.00 34.09 209 ASN A C 1
ATOM 1667 O O . ASN A 1 209 ? 37.516 -26.778 58.511 1.00 34.09 209 ASN A O 1
ATOM 1671 N N . GLY A 1 210 ? 37.136 -28.486 57.090 1.00 30.91 210 GLY A N 1
ATOM 1672 C CA . GLY A 1 210 ? 36.775 -29.484 58.121 1.00 30.91 210 GLY A CA 1
ATOM 1673 C C . GLY A 1 210 ? 36.905 -30.986 57.772 1.00 30.91 210 GLY A C 1
ATOM 1674 O O . GLY A 1 210 ? 36.043 -31.766 58.146 1.00 30.91 210 GLY A O 1
ATOM 1675 N N . ASP A 1 211 ? 37.950 -31.383 57.040 1.00 33.91 211 ASP A N 1
ATOM 1676 C CA . ASP A 1 211 ? 38.563 -32.734 56.949 1.00 33.91 211 ASP A CA 1
ATOM 1677 C C . ASP A 1 211 ? 37.758 -34.074 57.079 1.00 33.91 211 ASP A C 1
ATOM 1679 O O . ASP A 1 211 ? 37.478 -34.570 58.164 1.00 33.91 211 ASP A O 1
ATOM 1683 N N . LYS A 1 212 ? 37.693 -34.782 55.931 1.00 35.38 212 LYS A N 1
ATOM 1684 C CA . LYS A 1 212 ? 38.185 -36.172 55.667 1.00 35.38 212 LYS A CA 1
ATOM 1685 C C . LYS A 1 212 ? 37.515 -37.464 56.231 1.00 35.38 212 LYS A C 1
ATOM 1687 O O . LYS A 1 212 ? 37.433 -37.706 57.423 1.00 35.38 212 LYS A O 1
ATOM 1692 N N . TYR A 1 213 ? 37.367 -38.417 55.286 1.00 28.05 213 TYR A N 1
ATOM 1693 C CA . TYR A 1 213 ? 37.542 -39.894 55.377 1.00 28.05 213 TYR A CA 1
ATOM 1694 C C . TYR A 1 213 ? 36.554 -40.787 56.177 1.00 28.05 213 TYR A C 1
ATOM 1696 O O . TYR A 1 213 ? 36.677 -40.932 57.386 1.00 28.05 213 TYR A O 1
ATOM 1704 N N . LEU A 1 214 ? 35.771 -41.617 55.458 1.00 31.16 214 LEU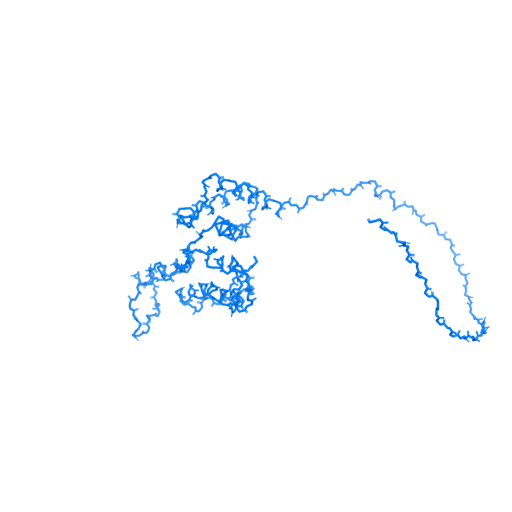 A N 1
ATOM 1705 C CA . LEU A 1 214 ? 36.097 -43.049 55.234 1.00 31.16 214 LEU A CA 1
ATOM 1706 C C . LEU A 1 214 ? 35.265 -43.665 54.077 1.00 31.16 214 LEU A C 1
ATOM 1708 O O . LEU A 1 214 ? 34.283 -43.078 53.632 1.00 31.16 214 LEU A O 1
ATOM 1712 N N . GLN A 1 215 ? 35.644 -44.856 53.590 1.00 34.84 215 GLN A N 1
ATOM 1713 C CA . GLN A 1 215 ? 34.892 -45.656 52.603 1.00 34.84 215 GLN A CA 1
ATOM 1714 C C . GLN A 1 215 ? 34.278 -46.913 53.245 1.00 34.84 215 GLN A C 1
ATOM 1716 O O . GLN A 1 215 ? 34.926 -47.531 54.085 1.00 34.84 215 GLN A O 1
ATOM 1721 N N . SER A 1 216 ? 33.104 -47.368 52.779 1.00 32.22 216 SER A N 1
ATOM 1722 C CA . SER A 1 216 ? 32.731 -48.802 52.750 1.00 32.22 216 SER A CA 1
ATOM 1723 C C . SER A 1 216 ? 31.474 -49.092 51.896 1.00 32.22 216 SER A C 1
ATOM 1725 O O . SER A 1 216 ? 30.718 -48.193 51.531 1.00 32.22 216 SER A O 1
ATOM 1727 N N . LYS A 1 217 ? 31.308 -50.369 51.523 1.00 31.00 217 LYS A N 1
ATOM 1728 C CA . LYS A 1 217 ? 30.228 -51.028 50.746 1.00 31.00 217 LYS A CA 1
ATOM 1729 C C . LYS A 1 217 ? 30.337 -52.549 51.027 1.00 31.00 217 LYS A C 1
ATOM 1731 O O . LYS A 1 217 ? 31.448 -52.965 51.359 1.00 31.00 217 LYS A O 1
ATOM 1736 N N . PRO A 1 218 ? 29.344 -53.415 50.716 1.00 55.53 218 PRO A N 1
ATOM 1737 C CA . PRO A 1 218 ? 27.891 -53.233 50.551 1.00 55.53 218 PRO A CA 1
ATOM 1738 C C . PRO A 1 218 ? 27.102 -54.324 51.356 1.00 55.53 218 PRO A C 1
ATOM 1740 O O . PRO A 1 218 ? 27.527 -54.659 52.454 1.00 55.53 218 PRO A O 1
ATOM 1743 N N . ILE A 1 219 ? 26.043 -54.934 50.769 1.00 31.62 219 ILE A N 1
ATOM 1744 C CA . ILE A 1 219 ? 25.192 -56.073 51.245 1.00 31.62 219 ILE A CA 1
ATOM 1745 C C . ILE A 1 219 ? 24.007 -55.649 52.158 1.00 31.62 219 ILE A C 1
ATOM 1747 O O . ILE A 1 219 ? 24.207 -54.874 53.081 1.00 31.62 219 ILE A O 1
ATOM 1751 N N . GLY A 1 220 ? 22.753 -56.116 51.974 1.00 29.77 220 GLY A N 1
ATOM 1752 C CA . GLY A 1 220 ? 22.163 -56.854 50.836 1.00 29.77 220 GLY A CA 1
ATOM 1753 C C . GLY A 1 220 ? 20.780 -57.520 51.090 1.00 29.77 220 GLY A C 1
ATOM 1754 O O . GLY A 1 220 ? 20.489 -57.914 52.209 1.00 29.77 220 GLY A O 1
ATOM 1755 N N . GLN A 1 221 ? 20.016 -57.726 49.999 1.00 30.33 221 GLN A N 1
ATOM 1756 C CA . GLN A 1 221 ? 18.851 -58.635 49.786 1.00 30.33 221 GLN A CA 1
ATOM 1757 C C . GLN A 1 221 ? 17.458 -58.388 50.437 1.00 30.33 221 GLN A C 1
ATOM 1759 O O . GLN A 1 221 ? 17.330 -58.047 51.604 1.00 30.33 221 GLN A O 1
ATOM 1764 N N . GLY A 1 222 ? 16.412 -58.727 49.651 1.00 28.73 222 GLY A N 1
ATOM 1765 C CA . GLY A 1 222 ? 15.017 -59.002 50.065 1.00 28.73 222 GLY A CA 1
ATOM 1766 C C . GLY A 1 222 ? 14.011 -57.846 49.876 1.00 28.73 222 GLY A C 1
ATOM 1767 O O . GLY A 1 222 ? 14.298 -56.728 50.274 1.00 28.73 222 GLY A O 1
ATOM 1768 N N . SER A 1 223 ? 12.804 -58.026 49.313 1.00 31.58 223 SER A N 1
ATOM 1769 C CA . SER A 1 223 ? 12.242 -59.126 48.498 1.00 31.58 223 SER A CA 1
ATOM 1770 C C . SER A 1 223 ? 11.070 -58.603 47.631 1.00 31.58 223 SER A C 1
ATOM 1772 O O . SER A 1 223 ? 10.571 -57.505 47.863 1.00 31.58 223 SER A O 1
ATOM 1774 N N . LEU A 1 224 ? 10.625 -59.378 46.636 1.00 31.70 224 LEU A N 1
ATOM 1775 C CA . LEU A 1 224 ? 9.523 -59.045 45.714 1.00 31.70 224 LEU A CA 1
ATOM 1776 C C . LEU A 1 224 ? 8.133 -59.240 46.348 1.00 31.70 224 LEU A C 1
ATOM 1778 O O . LEU A 1 224 ? 7.895 -60.300 46.928 1.00 31.70 224 LEU A O 1
ATOM 1782 N N . HIS A 1 225 ? 7.190 -58.322 46.088 1.00 32.59 225 HIS A N 1
ATOM 1783 C CA . HIS A 1 225 ? 5.799 -58.670 45.742 1.00 32.59 225 HIS A CA 1
ATOM 1784 C C . HIS A 1 225 ? 5.038 -57.511 45.071 1.00 32.59 225 HIS A C 1
ATOM 1786 O O . HIS A 1 225 ? 5.000 -56.396 45.582 1.00 32.59 225 HIS A O 1
ATOM 1792 N N . GLU A 1 226 ? 4.375 -57.825 43.960 1.00 34.31 226 GLU A N 1
ATOM 1793 C CA . GLU A 1 226 ? 3.234 -57.089 43.393 1.00 34.31 226 GLU A CA 1
ATOM 1794 C C . GLU A 1 226 ? 1.955 -57.880 43.773 1.00 34.31 226 GLU A C 1
ATOM 1796 O O . GLU A 1 226 ? 2.076 -59.078 44.060 1.00 34.31 226 GLU A O 1
ATOM 1801 N N . PRO A 1 227 ? 0.740 -57.286 43.821 1.00 41.53 227 PRO A N 1
ATOM 1802 C CA . PRO A 1 227 ? -0.023 -57.182 42.570 1.00 41.53 227 PRO A CA 1
ATOM 1803 C C . PRO A 1 227 ? -1.023 -56.004 42.445 1.00 41.53 227 PRO A C 1
ATOM 1805 O O . PRO A 1 227 ? -1.477 -55.393 43.409 1.00 41.53 227 PRO A O 1
ATOM 1808 N N . SER A 1 228 ? -1.440 -55.791 41.196 1.00 34.06 228 SER A N 1
ATOM 1809 C CA . SER A 1 228 ? -2.554 -54.974 40.675 1.00 34.06 228 SER A CA 1
ATOM 1810 C C . SER A 1 228 ? -3.806 -54.735 41.549 1.00 34.06 228 SER A C 1
ATOM 1812 O O . SER A 1 228 ? -4.357 -55.690 42.110 1.00 34.06 228 SER A O 1
ATOM 1814 N N . LYS A 1 229 ? -4.404 -53.533 41.413 1.00 35.88 229 LYS A N 1
ATOM 1815 C CA . LYS A 1 229 ? -5.811 -53.320 40.966 1.00 35.88 229 LYS A CA 1
ATOM 1816 C C . LYS A 1 229 ? -6.145 -51.835 40.721 1.00 35.88 229 LYS A C 1
ATOM 1818 O O . LYS A 1 229 ? -5.610 -50.963 41.396 1.00 35.88 229 LYS A O 1
ATOM 1823 N N . GLU A 1 230 ? -7.045 -51.574 39.769 1.00 41.94 230 GLU A N 1
ATOM 1824 C CA . GLU A 1 230 ? -7.641 -50.248 39.507 1.00 41.94 230 GLU A CA 1
ATOM 1825 C C . GLU A 1 230 ? -8.916 -50.005 40.382 1.00 41.94 230 GLU A C 1
ATOM 1827 O O . GLU A 1 230 ? -9.063 -50.681 41.403 1.00 41.94 230 GLU A O 1
ATOM 1832 N N . PRO A 1 231 ? -9.804 -49.011 40.133 1.00 50.25 231 PRO A N 1
ATOM 1833 C CA . PRO A 1 231 ? -9.892 -47.852 41.021 1.00 50.25 231 PRO A CA 1
ATOM 1834 C C . PRO A 1 231 ? -11.320 -47.618 41.572 1.00 50.25 231 PRO A C 1
ATOM 1836 O O . PRO A 1 231 ? -12.245 -48.382 41.290 1.00 50.25 231 PRO A O 1
ATOM 1839 N N . PRO A 1 232 ? -11.554 -46.505 42.291 1.00 45.28 232 PRO A N 1
ATOM 1840 C CA . PRO A 1 232 ? -12.896 -45.943 42.415 1.00 45.28 232 PRO A CA 1
ATOM 1841 C C . PRO A 1 232 ? -12.980 -44.488 41.922 1.00 45.28 232 PRO A C 1
ATOM 1843 O O . PRO A 1 232 ? -12.366 -43.573 42.470 1.00 45.28 232 PRO A O 1
ATOM 1846 N N . THR A 1 233 ? -13.828 -44.255 40.921 1.00 39.41 233 THR A N 1
ATOM 1847 C CA . THR A 1 233 ? -14.348 -42.919 40.584 1.00 39.41 233 THR A CA 1
ATOM 1848 C C . THR A 1 233 ? -15.183 -42.350 41.730 1.00 39.41 233 THR A C 1
ATOM 1850 O O . THR A 1 233 ? -15.913 -43.104 42.374 1.00 39.41 233 THR A O 1
ATOM 1853 N N . ASN A 1 234 ? -15.224 -41.025 41.896 1.00 38.03 234 ASN A N 1
ATOM 1854 C CA . ASN A 1 234 ? -16.261 -40.389 42.710 1.00 38.03 234 ASN A CA 1
ATOM 1855 C C . ASN A 1 234 ? -16.858 -39.166 41.998 1.00 38.03 234 ASN A C 1
ATOM 1857 O O . ASN A 1 234 ? -16.175 -38.174 41.757 1.00 38.03 234 ASN A O 1
ATOM 1861 N N . ILE A 1 235 ? -18.142 -39.259 41.642 1.00 41.66 235 ILE A N 1
ATOM 1862 C CA . ILE A 1 235 ? -18.926 -38.203 40.995 1.00 41.66 235 ILE A CA 1
ATOM 1863 C C . ILE A 1 235 ? -20.109 -37.887 41.909 1.00 41.66 235 ILE A C 1
ATOM 1865 O O . ILE A 1 235 ? -20.902 -38.777 42.215 1.00 41.66 235 ILE A O 1
ATOM 1869 N N . ARG A 1 236 ? -20.307 -36.612 42.263 1.00 39.59 236 ARG A N 1
ATOM 1870 C CA . ARG A 1 236 ? -21.591 -36.136 42.797 1.00 39.59 236 ARG A CA 1
ATOM 1871 C C . ARG A 1 236 ? -22.071 -34.881 42.077 1.00 39.59 236 ARG A C 1
ATOM 1873 O O . ARG A 1 236 ? -21.508 -33.803 42.226 1.00 39.59 236 ARG A O 1
ATOM 1880 N N . ARG A 1 237 ? -23.162 -35.046 41.325 1.00 35.44 237 ARG A N 1
ATOM 1881 C CA . ARG A 1 237 ? -24.059 -33.953 40.924 1.00 35.44 237 ARG A CA 1
ATOM 1882 C C . ARG A 1 237 ? -24.857 -33.473 42.140 1.00 35.44 237 ARG A C 1
ATOM 1884 O O . ARG A 1 237 ? -25.154 -34.275 43.024 1.00 35.44 237 ARG A O 1
ATOM 1891 N N . LEU A 1 238 ? -25.306 -32.221 42.105 1.00 44.44 238 LEU A N 1
ATOM 1892 C CA . LEU A 1 238 ? -26.434 -31.725 42.898 1.00 44.44 238 LEU A CA 1
ATOM 1893 C C . LEU A 1 238 ? -27.403 -30.926 42.011 1.00 44.44 238 LEU A C 1
ATOM 1895 O O . LEU A 1 238 ? -27.031 -30.429 40.950 1.00 44.44 238 LEU A O 1
ATOM 1899 N N . GLY A 1 239 ? -28.654 -30.873 42.460 1.00 37.66 239 GLY A N 1
ATOM 1900 C CA . GLY A 1 239 ? -29.850 -30.294 41.839 1.00 37.66 239 GLY A CA 1
ATOM 1901 C C . GLY A 1 239 ? -31.088 -30.967 42.468 1.00 37.66 239 GLY A C 1
ATOM 1902 O O . GLY A 1 239 ? -30.895 -31.760 43.397 1.00 37.66 239 GLY A O 1
ATOM 1903 N N . PRO A 1 240 ? -32.332 -30.783 41.970 1.00 58.97 240 PRO A N 1
ATOM 1904 C CA . PRO A 1 240 ? -32.804 -29.838 40.939 1.00 58.97 240 PRO A CA 1
ATOM 1905 C C . PRO A 1 240 ? -32.922 -28.374 41.473 1.00 58.97 240 PRO A C 1
ATOM 1907 O O . PRO A 1 240 ? -31.949 -27.932 42.067 1.00 58.97 240 PRO A O 1
ATOM 1910 N N . HIS A 1 241 ? -33.953 -27.521 41.311 1.00 36.91 241 HIS A N 1
ATOM 1911 C CA . HIS A 1 241 ? -35.336 -27.644 40.808 1.00 36.91 241 HIS A CA 1
ATOM 1912 C C . HIS A 1 241 ? -35.877 -26.311 40.223 1.00 36.91 241 HIS A C 1
ATOM 1914 O O . HIS A 1 241 ? -35.177 -25.304 40.187 1.00 36.91 241 HIS A O 1
ATOM 1920 N N . ARG A 1 242 ? -37.125 -26.356 39.743 1.00 33.31 242 ARG A N 1
ATOM 1921 C CA . ARG A 1 242 ? -37.977 -25.291 39.165 1.00 33.31 242 ARG A CA 1
ATOM 1922 C C . ARG A 1 242 ? -39.088 -24.862 40.171 1.00 33.31 242 ARG A C 1
ATOM 1924 O O . ARG A 1 242 ? -39.125 -25.473 41.244 1.00 33.31 242 ARG A O 1
ATOM 1931 N N . PRO A 1 243 ? -39.960 -23.851 39.934 1.00 60.88 243 PRO A N 1
ATOM 1932 C CA . PRO A 1 243 ? -40.809 -23.677 38.734 1.00 60.88 243 PRO A CA 1
ATOM 1933 C C . PRO A 1 243 ? -40.143 -23.078 37.489 1.00 60.88 243 PRO A C 1
ATOM 1935 O O . PRO A 1 243 ? -39.336 -22.141 37.630 1.00 60.88 243 PRO A O 1
#

Nearest PDB structures (foldseek):
  4s1c-assembly3_A  TM=9.601E-01  e=9.768E-14  Listeria monocytogenes EGD-e
  4s1c-assembly3_D-2  TM=9.444E-01  e=1.807E-13  Listeria monocytogenes EGD-e
  4s1b-assembly3_A  TM=9.341E-01  e=3.702E-13  Listeria monocytogenes EGD-e
  4s1b-assembly3_D-2  TM=9.563E-01  e=1.032E-12  Listeria monocytogenes EGD-e